Protein AF-A0A348B3H5-F1 (afdb_monomer)

Radius of gyration: 21.82 Å; Cα contacts (8 Å, |Δi|>4): 434; chains: 1; bounding box: 47×49×66 Å

Foldseek 3Di:
DDPLQLQFWADKAKDWDADLVRFTWIKIKTAGPVGQIDIFTFDDDPDDDPQAAFADFDCVPPVGRHCVLLRVLRHPQLGVQRGGPRLLPLVVSLVSQCVSQPDSRSHRNGPRSSRGVSVGSLNSNCVVVVHD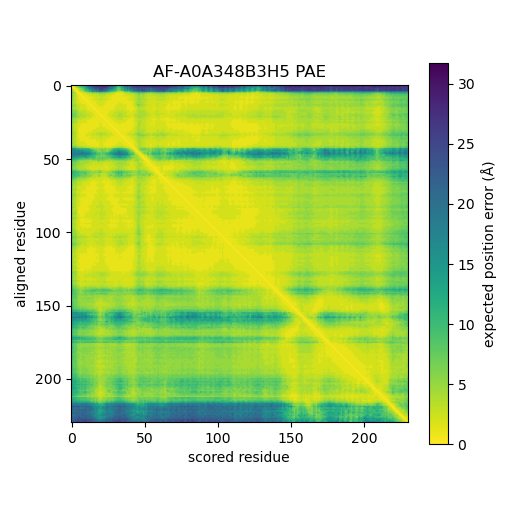SQCSVVPPPSDDDDFDWAFAAADDPQAPEAANDGTDTDTQPPDPDNVVSVVVVVVLSVVLLVLLCVPPRNVQSDATSRRHTHRHDHNPDDVVVSSVVD

Sequence (230 aa):
MTLDDFYSIKNVDGLEIVDSRGNPTIRVFVRTVGGIAAYGDAPAGASKGSREAIEVRDPDRVGGMGVERAVKNVRDYVYPAIRGMDVRDQLAIDHTLIQLDGTPNKSKIGGNVTIATSIAVAKVAAKAQGVELFNYIGGSSANLIPVPLLNVINGGLHGGNKLKVQEFILIPAGFGEFSESLIASVEIYRKLKQVIISKYGKIYSGLGDEGGYSPPWSPWTRPWNSFLQL

Organism: NCBI:txid1670455

Solvent-accessible surface area (backbone atoms only — not comparable to full-atom values): 12601 Å² total; per-residue (Å²): 131,60,82,75,49,34,50,10,29,63,49,44,43,47,39,79,43,69,48,100,84,71,43,53,30,46,33,21,40,33,28,23,61,64,64,49,63,33,62,12,63,29,84,81,78,92,79,82,61,98,82,51,60,31,66,45,59,29,71,93,32,77,95,36,42,23,30,63,66,23,29,48,35,32,50,74,49,47,24,72,72,48,52,62,41,50,39,77,45,54,66,62,52,52,49,50,52,50,58,72,35,66,44,101,35,26,67,76,47,10,31,40,42,52,51,5,45,50,46,4,35,51,47,28,26,13,58,74,71,73,46,56,55,61,41,61,74,54,35,97,76,56,77,82,81,78,79,62,78,41,52,54,34,31,6,30,95,61,17,91,33,54,28,74,60,46,68,43,68,48,68,54,77,88,52,96,45,69,69,58,28,49,53,56,47,52,52,47,54,54,49,48,46,49,55,45,27,76,74,74,31,70,84,42,61,49,62,35,95,78,62,11,31,32,52,92,41,45,72,82,56,60,68,64,67,62,58,77,75,106

InterPro domains:
  IPR000941 Enolase [PR00148] (42-56)
  IPR000941 Enolase [PR00148] (110-126)
  IPR000941 Enolase [PR00148] (164-177)
  IPR000941 Enolase [PTHR11902] (8-216)
  IPR020810 Enolase, C-terminal TIM barrel domain [PF00113] (144-215)
  IPR020810 Enolase, C-terminal TIM barrel domain [SM01192] (142-229)
  IPR020811 Enolase, N-terminal [PF03952] (9-137)
  IPR020811 Enolase, N-terminal [SM01193] (9-137)
  IPR029017 Enolase-like, N-terminal [G3DSA:3.30.390.10] (2-130)
  IPR029017 Enolase-like, N-terminal [SSF54826] (8-140)
  IPR036849 Enolase-like, C-terminal domain superfamily [G3DSA:3.20.20.120] (131-229)
  IPR036849 Enolase-like, C-terminal domain superfamily [SSF51604] (144-221)

Structure (mmCIF, N/CA/C/O backbone):
data_AF-A0A348B3H5-F1
#
_entry.id   AF-A0A348B3H5-F1
#
loop_
_atom_site.group_PDB
_atom_site.id
_atom_site.type_symbol
_atom_site.label_atom_id
_atom_site.label_alt_id
_atom_site.label_comp_id
_atom_site.label_asym_id
_atom_site.label_entity_id
_atom_site.label_seq_id
_atom_site.pdbx_PDB_ins_code
_atom_site.Cartn_x
_atom_site.Cartn_y
_atom_site.Cartn_z
_atom_site.occupancy
_atom_site.B_iso_or_equiv
_atom_site.auth_seq_id
_atom_site.auth_comp_id
_atom_site.auth_asym_id
_atom_site.auth_atom_id
_atom_site.pdbx_PDB_model_num
ATOM 1 N N . MET A 1 1 ? -11.681 -6.836 32.837 1.00 56.66 1 MET A N 1
ATOM 2 C CA . MET A 1 1 ? -11.447 -6.896 31.384 1.00 56.66 1 MET A CA 1
ATOM 3 C C . MET A 1 1 ? -11.928 -8.264 30.960 1.00 56.66 1 MET A C 1
ATOM 5 O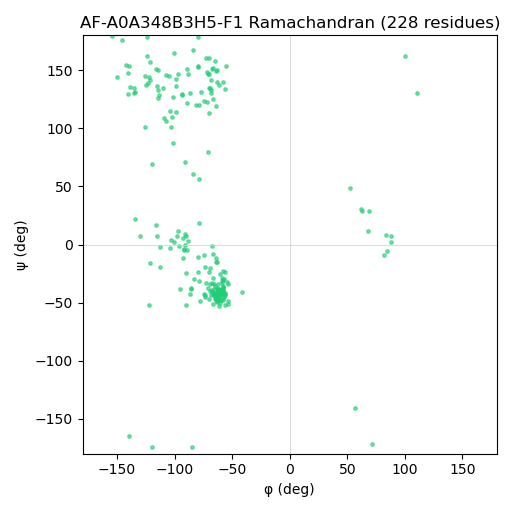 O . MET A 1 1 ? -11.368 -9.248 31.433 1.00 56.66 1 MET A O 1
ATOM 9 N N . THR A 1 2 ? -13.054 -8.332 30.257 1.00 63.91 2 THR A N 1
ATOM 10 C CA . THR A 1 2 ? -13.543 -9.609 29.720 1.00 63.91 2 THR A CA 1
ATOM 11 C C . THR A 1 2 ? -12.613 -10.045 28.583 1.00 63.91 2 THR A C 1
ATOM 13 O O . THR A 1 2 ? -11.862 -9.229 28.045 1.00 63.91 2 THR A O 1
ATOM 16 N N . LEU A 1 3 ? -12.619 -11.332 28.227 1.00 62.16 3 LEU A N 1
ATOM 17 C CA . LEU A 1 3 ? -11.886 -11.827 27.052 1.00 62.16 3 LEU A CA 1
ATOM 18 C C . LEU A 1 3 ? -12.327 -11.110 25.762 1.00 62.16 3 LEU A C 1
ATOM 20 O O . LEU A 1 3 ? -11.503 -10.903 24.875 1.00 62.16 3 LEU A O 1
ATOM 24 N N . ASP A 1 4 ? -13.583 -10.662 25.704 1.00 65.31 4 ASP A N 1
ATOM 25 C CA . ASP A 1 4 ? -14.150 -9.957 24.549 1.00 65.31 4 ASP A CA 1
ATOM 26 C C . ASP A 1 4 ? -13.520 -8.572 24.328 1.00 65.31 4 ASP A C 1
ATOM 28 O O . ASP A 1 4 ? -13.288 -8.160 23.190 1.00 65.31 4 ASP A O 1
ATOM 32 N N . ASP A 1 5 ? -13.125 -7.876 25.399 1.00 86.44 5 ASP A N 1
ATOM 33 C CA . ASP A 1 5 ? -12.478 -6.567 25.273 1.00 86.44 5 ASP A CA 1
ATOM 34 C C . ASP A 1 5 ? -11.064 -6.674 24.686 1.00 86.44 5 ASP A C 1
ATOM 36 O O . ASP A 1 5 ? -10.565 -5.706 24.117 1.00 86.44 5 ASP A O 1
ATOM 40 N N . PHE A 1 6 ? -10.394 -7.828 24.801 1.00 93.75 6 PHE A N 1
ATOM 41 C CA . PHE A 1 6 ? -8.975 -7.988 24.453 1.00 93.75 6 PHE A CA 1
ATOM 42 C C . PHE A 1 6 ? -8.670 -7.627 22.988 1.00 93.75 6 PHE A C 1
ATOM 44 O O . PHE A 1 6 ? -7.634 -7.019 22.690 1.00 93.75 6 PHE A O 1
ATOM 51 N N . TYR A 1 7 ? -9.589 -7.955 22.080 1.00 96.50 7 TYR A N 1
ATOM 52 C CA . TYR A 1 7 ? -9.472 -7.689 20.642 1.00 96.50 7 TYR A CA 1
ATOM 53 C C . TYR A 1 7 ? -10.094 -6.358 20.212 1.00 96.50 7 TYR A C 1
ATOM 55 O O . TYR A 1 7 ? -9.932 -5.942 19.066 1.00 96.50 7 TYR A O 1
ATOM 63 N N . SER A 1 8 ? -10.745 -5.647 21.129 1.00 97.88 8 SER A N 1
ATOM 64 C CA . SER A 1 8 ? -11.372 -4.366 20.831 1.00 97.88 8 SER A CA 1
ATOM 65 C C . SER A 1 8 ? -10.330 -3.284 20.540 1.00 97.88 8 SER A C 1
ATOM 67 O O . SER A 1 8 ? -9.279 -3.215 21.189 1.00 97.88 8 SER A O 1
ATOM 69 N N . ILE A 1 9 ? -10.615 -2.404 19.579 1.00 98.44 9 ILE A N 1
ATOM 70 C CA . ILE A 1 9 ? -9.757 -1.269 19.221 1.00 98.44 9 ILE A CA 1
ATOM 71 C C . ILE A 1 9 ? -9.656 -0.302 20.404 1.00 98.44 9 ILE A C 1
ATOM 73 O O . ILE A 1 9 ? -10.641 0.299 20.834 1.00 98.44 9 ILE A O 1
ATOM 77 N N . LYS A 1 10 ? -8.431 -0.107 20.901 1.00 98.25 10 LYS A N 1
ATOM 78 C CA . LYS A 1 10 ? -8.107 0.832 21.981 1.00 98.25 10 LYS A CA 1
ATOM 79 C C . LYS A 1 10 ? -7.634 2.181 21.458 1.00 98.25 10 LYS A C 1
ATOM 81 O O . LYS A 1 10 ? -7.930 3.192 22.082 1.00 98.25 10 LYS A O 1
ATOM 86 N N . ASN A 1 11 ? -6.859 2.191 20.375 1.00 98.50 11 ASN A N 1
ATOM 87 C CA . ASN A 1 11 ? -6.290 3.413 19.814 1.00 98.50 11 ASN A CA 1
ATOM 88 C C . ASN A 1 11 ? -6.100 3.299 18.302 1.00 98.50 11 ASN A C 1
ATOM 90 O O . ASN A 1 11 ? -5.701 2.238 17.811 1.00 98.50 11 ASN A O 1
ATOM 94 N N . VAL A 1 12 ? -6.313 4.413 17.603 1.00 98.75 12 VAL A N 1
ATOM 95 C CA . VAL A 1 12 ? -5.982 4.583 16.187 1.00 98.75 12 VAL A CA 1
ATOM 96 C C . VAL A 1 12 ? -5.300 5.937 16.022 1.00 98.75 12 VAL A C 1
ATOM 98 O O . VAL A 1 12 ? -5.785 6.935 16.546 1.00 98.75 12 VAL A O 1
ATOM 101 N N . ASP A 1 13 ? -4.160 5.969 15.339 1.00 98.62 13 ASP A N 1
ATOM 102 C CA . ASP A 1 13 ? -3.372 7.191 15.153 1.00 98.62 13 ASP A CA 1
ATOM 103 C C . ASP A 1 13 ? -2.754 7.239 13.750 1.00 98.62 13 ASP A C 1
ATOM 105 O O . ASP A 1 13 ? -2.555 6.199 13.123 1.00 98.62 13 ASP A O 1
ATOM 109 N N . GLY A 1 14 ? -2.464 8.437 13.249 1.00 98.12 14 GLY A N 1
ATOM 110 C CA . GLY A 1 14 ? -1.911 8.680 11.920 1.00 98.12 14 GLY A CA 1
ATOM 111 C C . GLY A 1 14 ? -0.517 9.308 11.962 1.00 98.12 14 GLY A C 1
ATOM 112 O O . GLY A 1 14 ? -0.187 10.072 12.868 1.00 98.12 14 GLY A O 1
ATOM 113 N N . LEU A 1 15 ? 0.295 9.035 10.946 1.00 98.44 15 LEU A N 1
ATOM 114 C CA . LEU A 1 15 ? 1.605 9.652 10.742 1.00 98.44 15 LEU A CA 1
ATOM 115 C C . LEU A 1 15 ? 1.809 9.976 9.261 1.00 98.44 15 LEU A C 1
ATOM 117 O O . LEU A 1 15 ? 1.533 9.140 8.404 1.00 98.44 15 LEU A O 1
ATOM 121 N N . GLU A 1 16 ? 2.318 11.172 8.973 1.00 98.06 16 GLU A N 1
ATOM 122 C CA . GLU A 1 16 ? 2.827 11.523 7.645 1.00 98.06 16 GLU A CA 1
ATOM 123 C C . GLU A 1 16 ? 4.185 10.832 7.444 1.00 98.06 16 GLU A C 1
ATOM 125 O O . GLU A 1 16 ? 5.101 10.984 8.252 1.00 98.06 16 GLU A O 1
ATOM 130 N N . ILE A 1 17 ? 4.290 10.036 6.383 1.00 97.75 17 ILE A N 1
ATOM 131 C CA . ILE A 1 17 ? 5.510 9.360 5.932 1.00 97.75 17 ILE A CA 1
ATOM 132 C C . ILE A 1 17 ? 5.796 9.751 4.477 1.00 97.75 17 ILE A C 1
ATOM 134 O O . ILE A 1 17 ? 5.029 10.491 3.866 1.00 97.75 17 ILE A O 1
ATOM 138 N N . VAL A 1 18 ? 6.890 9.253 3.908 1.00 96.19 18 VAL A N 1
ATOM 139 C CA . VAL A 1 18 ? 7.306 9.552 2.532 1.00 96.19 18 VAL A CA 1
ATOM 140 C C . VAL A 1 18 ? 7.248 8.279 1.685 1.00 96.19 18 VAL A C 1
ATOM 142 O O . VAL A 1 18 ? 7.708 7.227 2.130 1.00 96.19 18 VAL A O 1
ATOM 145 N N . ASP A 1 19 ? 6.654 8.367 0.492 1.00 94.81 19 ASP A N 1
ATOM 146 C CA . ASP A 1 19 ? 6.561 7.264 -0.471 1.00 94.81 19 ASP A CA 1
ATOM 147 C C . ASP A 1 19 ? 7.863 7.061 -1.275 1.00 94.81 19 ASP A C 1
ATOM 149 O O . ASP A 1 19 ? 8.844 7.792 -1.120 1.00 94.81 19 ASP A O 1
ATOM 153 N N . SER A 1 20 ? 7.890 6.061 -2.161 1.00 91.06 20 SER A N 1
ATOM 154 C CA . SER A 1 20 ? 9.069 5.739 -2.982 1.00 91.06 20 SER A CA 1
ATOM 155 C C . SER A 1 20 ? 9.490 6.847 -3.956 1.00 91.06 20 SER A C 1
ATOM 157 O O . SER A 1 20 ? 10.608 6.805 -4.467 1.00 91.06 20 SER A O 1
ATOM 159 N N . ARG A 1 21 ? 8.622 7.834 -4.208 1.00 89.44 21 ARG A N 1
ATOM 160 C CA . ARG A 1 21 ? 8.860 8.979 -5.097 1.00 89.44 21 ARG A CA 1
ATOM 161 C C . ARG A 1 21 ? 9.167 10.261 -4.325 1.00 89.44 21 ARG A C 1
ATOM 163 O O . ARG A 1 21 ? 9.323 11.316 -4.933 1.00 89.44 21 ARG A O 1
ATOM 170 N N . GLY A 1 22 ? 9.257 10.189 -2.998 1.00 91.44 22 GLY A N 1
ATOM 171 C CA . GLY A 1 22 ? 9.521 11.352 -2.160 1.00 91.44 22 GLY A CA 1
ATOM 172 C C . GLY A 1 22 ? 8.278 12.179 -1.817 1.00 91.44 22 GLY A C 1
ATOM 173 O O . GLY A 1 22 ? 8.422 13.250 -1.232 1.00 91.44 22 GLY A O 1
ATOM 174 N N . ASN A 1 23 ? 7.067 11.715 -2.146 1.00 93.69 23 ASN A N 1
ATOM 175 C CA . ASN A 1 23 ? 5.838 12.437 -1.821 1.00 93.69 23 ASN A CA 1
ATOM 176 C C . ASN A 1 23 ? 5.323 12.052 -0.429 1.00 93.69 23 ASN A C 1
ATOM 178 O O . ASN A 1 23 ? 5.427 10.885 -0.040 1.00 93.69 23 ASN A O 1
ATOM 182 N N . PRO A 1 24 ? 4.698 12.984 0.310 1.00 96.19 24 PRO A N 1
ATOM 183 C CA . PRO A 1 24 ? 3.997 12.636 1.535 1.00 96.19 24 PRO A CA 1
ATOM 184 C C . PRO A 1 24 ? 2.905 11.588 1.279 1.00 96.19 24 PRO A C 1
ATOM 186 O O . PRO A 1 24 ? 2.179 11.646 0.287 1.00 96.19 24 PRO A O 1
ATOM 189 N N . THR A 1 25 ? 2.759 10.635 2.188 1.00 97.44 25 THR A N 1
ATOM 190 C CA . THR A 1 25 ? 1.610 9.728 2.292 1.00 97.44 25 THR A CA 1
ATOM 191 C C . THR A 1 25 ? 1.354 9.419 3.765 1.00 97.44 25 THR A C 1
ATOM 193 O O . THR A 1 25 ? 2.083 9.891 4.636 1.00 97.44 25 THR A O 1
ATOM 196 N N . ILE A 1 26 ? 0.301 8.672 4.080 1.00 97.94 26 ILE A N 1
ATOM 197 C CA . ILE A 1 26 ? -0.054 8.377 5.467 1.00 97.94 26 ILE A CA 1
ATOM 198 C C . ILE A 1 26 ? 0.250 6.935 5.859 1.00 97.94 26 ILE A C 1
ATOM 200 O O . ILE A 1 26 ? 0.056 5.996 5.084 1.00 97.94 26 ILE A O 1
ATOM 204 N N . ARG A 1 27 ? 0.636 6.785 7.123 1.00 98.69 27 ARG A N 1
ATOM 205 C CA . ARG A 1 27 ? 0.620 5.550 7.897 1.00 98.69 27 ARG A CA 1
ATOM 206 C C . ARG A 1 27 ? -0.458 5.650 8.966 1.00 98.69 27 ARG A C 1
ATOM 208 O O . ARG A 1 27 ? -0.522 6.653 9.672 1.00 98.69 27 ARG A O 1
ATOM 215 N N . VAL A 1 28 ? -1.257 4.604 9.137 1.00 98.88 28 VAL A N 1
ATOM 216 C CA . VAL A 1 28 ? -2.222 4.479 10.236 1.00 98.88 28 VAL A CA 1
ATOM 217 C C . VAL A 1 28 ? -1.796 3.349 11.156 1.00 98.88 28 VAL A C 1
ATOM 219 O O . VAL A 1 28 ? -1.557 2.234 10.703 1.00 98.88 28 VAL A O 1
ATOM 222 N N . PHE A 1 29 ? -1.722 3.629 12.452 1.00 98.88 29 PHE A N 1
ATOM 223 C CA . PHE A 1 29 ? -1.475 2.661 13.512 1.00 98.88 29 PHE A CA 1
ATOM 224 C C . PHE A 1 29 ? -2.794 2.257 14.163 1.00 98.88 29 PHE A C 1
ATOM 226 O O . PHE A 1 29 ? -3.602 3.119 14.497 1.00 98.88 29 PHE A O 1
ATOM 233 N N . VAL A 1 30 ? -2.979 0.962 14.413 1.00 98.88 30 VAL A N 1
ATOM 234 C CA . VAL A 1 30 ? -4.115 0.425 15.178 1.00 98.88 30 VAL A CA 1
ATOM 235 C C . VAL A 1 30 ? -3.569 -0.407 16.329 1.00 98.88 30 VAL A C 1
ATOM 237 O O . VAL A 1 30 ? -2.609 -1.164 16.154 1.00 98.88 30 VAL A O 1
ATOM 240 N N . ARG A 1 31 ? -4.165 -0.262 17.515 1.00 98.62 31 ARG A N 1
ATOM 241 C CA . ARG A 1 31 ? -3.820 -1.045 18.706 1.00 98.62 31 ARG A CA 1
ATOM 242 C C . ARG A 1 31 ? -5.074 -1.532 19.427 1.00 98.62 31 ARG A C 1
ATOM 244 O O . ARG A 1 31 ? -5.976 -0.733 19.679 1.00 98.62 31 ARG A O 1
ATOM 251 N N . THR A 1 32 ? -5.097 -2.803 19.821 1.00 98.50 32 THR A N 1
ATOM 252 C CA . THR A 1 32 ? -6.170 -3.377 20.650 1.00 98.50 32 THR A CA 1
ATOM 253 C C . THR A 1 32 ? -5.959 -3.125 22.140 1.00 98.50 32 THR A C 1
ATOM 255 O O . THR A 1 32 ? -4.872 -2.743 22.587 1.00 98.50 32 THR A O 1
ATOM 258 N N . VAL A 1 33 ? -6.991 -3.370 22.943 1.00 97.62 33 VAL A N 1
ATOM 259 C CA . VAL A 1 33 ? -6.898 -3.345 24.409 1.00 97.62 33 VAL A CA 1
ATOM 260 C C . VAL A 1 33 ? -5.865 -4.352 24.921 1.00 97.62 33 VAL A C 1
ATOM 262 O O . VAL A 1 33 ? -5.059 -3.998 25.782 1.00 97.62 33 VAL A O 1
ATOM 265 N N . GLY A 1 34 ? -5.820 -5.548 24.328 1.00 95.75 34 GLY A N 1
ATOM 266 C CA . GLY A 1 34 ? -4.832 -6.597 24.592 1.00 95.75 34 GLY A CA 1
ATOM 267 C C . GLY A 1 34 ? -3.400 -6.271 24.158 1.00 95.75 34 GLY A C 1
ATOM 268 O O . GLY A 1 34 ? -2.493 -7.070 24.365 1.00 95.75 34 GLY A O 1
ATOM 269 N N . GLY A 1 35 ? -3.169 -5.097 23.564 1.00 97.06 35 GLY A N 1
ATOM 270 C CA . GLY A 1 35 ? -1.836 -4.604 23.223 1.00 97.06 35 GLY A CA 1
ATOM 271 C C . GLY A 1 35 ? -1.320 -5.028 21.849 1.00 97.06 35 GLY A C 1
ATOM 272 O O . GLY A 1 35 ? -0.211 -4.631 21.488 1.00 97.06 35 GLY A O 1
ATOM 273 N N . ILE A 1 36 ? -2.114 -5.758 21.060 1.00 98.19 36 ILE A N 1
ATOM 274 C CA . ILE A 1 36 ? -1.759 -6.138 19.689 1.00 98.19 36 ILE A CA 1
ATOM 275 C C . ILE A 1 36 ? -1.766 -4.878 1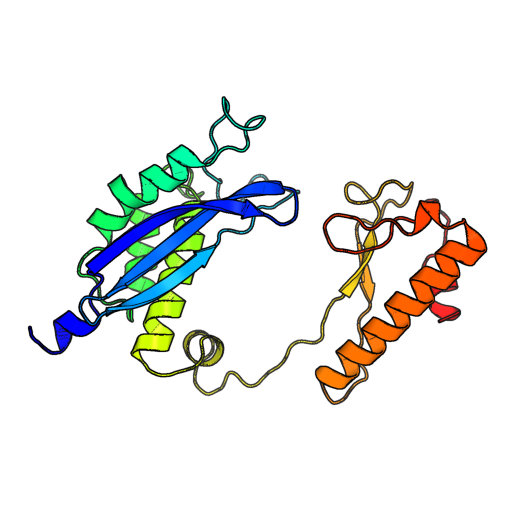8.832 1.00 98.19 36 ILE A C 1
ATOM 277 O O . ILE A 1 36 ? -2.721 -4.104 18.874 1.00 98.19 36 ILE A O 1
ATOM 281 N N . ALA A 1 37 ? -0.703 -4.661 18.060 1.00 98.44 37 ALA A N 1
ATOM 282 C CA . ALA A 1 37 ? -0.577 -3.481 17.221 1.00 98.44 37 ALA A CA 1
ATOM 283 C C . ALA A 1 37 ? 0.054 -3.786 15.858 1.00 98.44 37 ALA A C 1
ATOM 285 O O . ALA A 1 37 ? 0.922 -4.659 15.708 1.00 98.44 37 ALA A O 1
ATOM 286 N N . ALA A 1 38 ? -0.373 -3.028 14.855 1.00 98.75 38 ALA A N 1
ATOM 287 C CA . ALA A 1 38 ? 0.197 -3.011 13.516 1.00 98.75 38 ALA A CA 1
ATOM 288 C C . ALA A 1 38 ? -0.078 -1.658 12.847 1.00 98.75 38 ALA A C 1
ATOM 290 O O . ALA A 1 38 ? -0.688 -0.767 13.444 1.00 98.75 38 ALA A O 1
ATOM 291 N N . TYR A 1 39 ? 0.398 -1.511 11.612 1.00 98.81 39 TYR A N 1
ATOM 292 C CA . TYR A 1 39 ? 0.168 -0.320 10.811 1.00 98.81 39 TYR A CA 1
ATOM 293 C C . TYR A 1 39 ? -0.125 -0.657 9.346 1.00 98.81 39 TYR A C 1
ATOM 295 O O . TYR A 1 39 ? 0.325 -1.683 8.819 1.00 98.81 39 TYR A O 1
ATOM 303 N N . GLY A 1 40 ? -0.851 0.236 8.688 1.00 98.69 40 GLY A N 1
ATOM 304 C CA . GLY A 1 40 ? -1.116 0.227 7.255 1.00 98.69 40 GLY A CA 1
ATOM 305 C C . GLY A 1 40 ? -0.646 1.530 6.627 1.00 98.69 40 GLY A C 1
ATOM 306 O O . GLY A 1 40 ? -0.747 2.582 7.251 1.00 98.69 40 GLY A O 1
ATOM 307 N N . ASP A 1 41 ? -0.128 1.440 5.407 1.00 98.50 41 ASP A N 1
ATOM 308 C CA . ASP A 1 41 ? 0.367 2.580 4.637 1.00 98.50 41 ASP A CA 1
ATOM 309 C C . ASP A 1 41 ? -0.511 2.746 3.403 1.00 98.50 41 ASP A C 1
ATOM 311 O O . ASP A 1 41 ? -0.848 1.755 2.752 1.00 98.50 41 ASP A O 1
ATOM 315 N N . ALA A 1 42 ? -0.880 3.983 3.079 1.00 97.12 42 ALA A N 1
ATOM 316 C CA . ALA A 1 42 ? -1.555 4.269 1.822 1.00 97.12 42 ALA A CA 1
ATOM 317 C C . ALA A 1 42 ? -0.514 4.374 0.693 1.00 97.12 42 ALA A C 1
ATOM 319 O O . ALA A 1 42 ? 0.363 5.243 0.764 1.00 97.12 42 ALA A O 1
ATOM 320 N N . PRO A 1 43 ? -0.581 3.544 -0.362 1.00 91.69 43 PRO A N 1
ATOM 321 C CA . PRO A 1 43 ? 0.180 3.817 -1.573 1.00 91.69 43 PRO A CA 1
ATOM 322 C C . PRO A 1 43 ? -0.382 5.069 -2.260 1.00 91.69 43 PRO A C 1
ATOM 324 O O . PRO A 1 43 ? -1.575 5.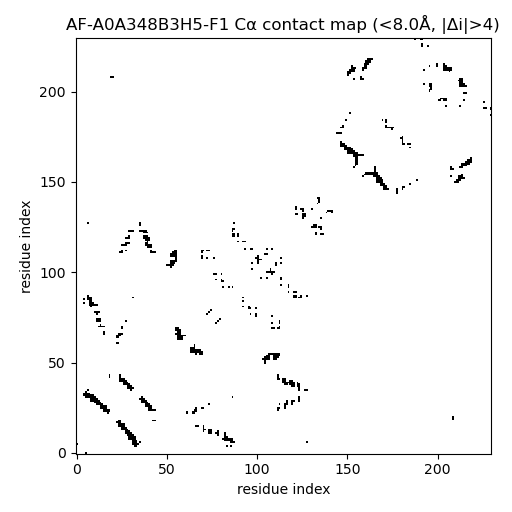353 -2.151 1.00 91.69 43 PRO A O 1
ATOM 327 N N . ALA A 1 44 ? 0.467 5.798 -2.985 1.00 81.19 44 ALA A N 1
ATOM 328 C CA . ALA A 1 44 ? 0.058 6.953 -3.778 1.00 81.19 44 ALA A CA 1
ATOM 329 C C . ALA A 1 44 ? 0.268 6.672 -5.270 1.00 81.19 44 ALA A C 1
ATOM 331 O O . ALA A 1 44 ? 1.373 6.325 -5.690 1.00 81.19 44 ALA A O 1
ATOM 332 N N . GLY A 1 45 ? -0.781 6.846 -6.076 1.00 72.38 45 GLY A N 1
ATOM 333 C CA . GLY A 1 45 ? -0.722 6.666 -7.531 1.00 72.38 45 GLY A CA 1
ATOM 334 C C . GLY A 1 45 ? -0.116 7.868 -8.266 1.00 72.38 45 GLY A C 1
ATOM 335 O O . GLY A 1 45 ? -0.164 9.001 -7.781 1.00 72.38 45 GLY A O 1
ATOM 336 N N . ALA A 1 46 ? 0.480 7.639 -9.441 1.00 64.75 46 ALA A N 1
ATOM 337 C CA . ALA A 1 46 ? 0.866 8.697 -10.389 1.00 64.75 46 ALA A CA 1
ATOM 338 C C . ALA A 1 46 ? -0.290 9.057 -11.334 1.00 64.75 46 ALA A C 1
ATOM 340 O O . ALA A 1 46 ? -0.571 10.228 -11.580 1.00 64.75 46 ALA A O 1
ATOM 341 N N . SER A 1 47 ? -0.977 8.025 -11.823 1.00 61.16 47 SER A N 1
ATOM 342 C CA . SER A 1 47 ? -2.104 8.126 -12.743 1.00 61.16 47 SER A CA 1
ATOM 343 C C . SER A 1 47 ? -3.400 8.018 -11.950 1.00 61.16 47 SER A C 1
ATOM 345 O O . SER A 1 47 ? -3.652 6.978 -11.353 1.00 61.16 47 SER A O 1
ATOM 347 N N . LYS A 1 48 ? -4.190 9.097 -11.913 1.00 69.44 48 LYS A N 1
ATOM 348 C CA . LYS A 1 48 ? -5.477 9.143 -11.205 1.00 69.44 48 LYS A CA 1
ATOM 349 C C . LYS A 1 48 ? -6.624 9.049 -12.203 1.00 69.44 48 LYS A C 1
ATOM 351 O O . LYS A 1 48 ? -6.813 9.945 -13.027 1.00 69.44 48 LYS A O 1
ATOM 356 N N . GLY A 1 49 ? -7.397 7.975 -12.135 1.00 75.38 49 GLY A N 1
ATOM 357 C CA . GLY A 1 49 ? -8.648 7.821 -12.866 1.00 75.38 49 GLY A CA 1
ATOM 358 C C . GLY A 1 49 ? -9.758 8.719 -12.312 1.00 75.38 49 GLY A C 1
ATOM 359 O O . GLY A 1 49 ? -9.884 8.929 -11.109 1.00 75.38 49 GLY A O 1
ATOM 360 N N . SER A 1 50 ? -10.643 9.207 -13.186 1.00 80.75 50 SER A N 1
ATOM 361 C CA . SER A 1 50 ? -11.761 10.100 -12.819 1.00 80.75 50 SER A CA 1
ATOM 362 C C . SER A 1 50 ? -12.808 9.479 -11.882 1.00 80.75 50 SER A C 1
ATOM 364 O O . SER A 1 50 ? -13.671 10.190 -11.371 1.00 80.75 50 SER A O 1
ATOM 366 N N . ARG A 1 51 ? -12.756 8.159 -11.668 1.00 86.81 51 ARG A N 1
ATOM 367 C CA . ARG A 1 51 ? -13.686 7.397 -10.818 1.00 86.81 51 ARG A CA 1
ATOM 368 C C . ARG A 1 51 ? -13.015 6.763 -9.597 1.00 86.81 51 ARG A C 1
ATOM 370 O O . 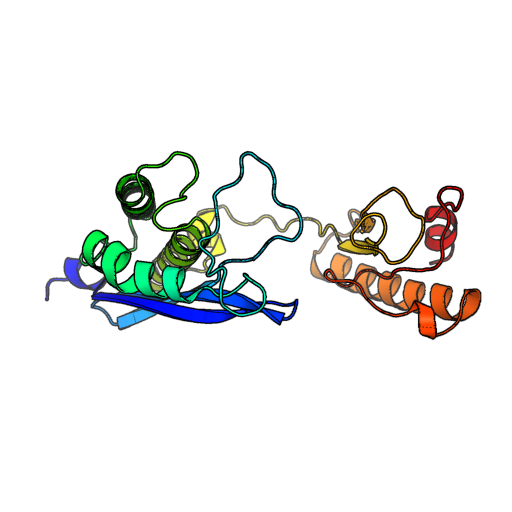ARG A 1 51 ? -13.647 5.960 -8.916 1.00 86.81 51 ARG A O 1
ATOM 377 N N . GLU A 1 52 ? -11.748 7.073 -9.343 1.00 90.25 52 GLU A N 1
ATOM 378 C CA . GLU A 1 52 ? -11.026 6.536 -8.191 1.00 90.25 52 GLU A CA 1
ATOM 379 C C . GLU A 1 52 ? -11.488 7.169 -6.875 1.00 90.25 52 GLU A C 1
ATOM 381 O O . GLU A 1 52 ? -12.085 8.250 -6.841 1.00 90.25 52 GLU A O 1
ATOM 386 N N . ALA A 1 53 ? -11.191 6.483 -5.769 1.00 92.75 53 ALA A N 1
ATOM 387 C CA . ALA A 1 53 ? -11.312 7.085 -4.452 1.00 92.75 53 ALA A CA 1
ATOM 388 C C . ALA A 1 53 ? -10.335 8.265 -4.321 1.00 92.75 53 ALA A C 1
ATOM 390 O O . ALA A 1 53 ? -9.192 8.199 -4.771 1.00 92.75 53 ALA A O 1
ATOM 391 N N . ILE A 1 54 ? -10.779 9.347 -3.689 1.00 93.56 54 ILE A N 1
ATOM 392 C CA . ILE A 1 54 ? -10.032 10.600 -3.625 1.00 93.56 54 ILE A CA 1
ATOM 393 C C . ILE A 1 54 ? -9.117 10.597 -2.409 1.00 93.56 54 ILE A C 1
ATOM 395 O O . ILE A 1 54 ? -9.567 10.508 -1.271 1.00 93.56 54 ILE A O 1
ATOM 399 N N . GLU A 1 55 ? -7.819 10.759 -2.643 1.00 93.88 55 GLU A N 1
ATOM 400 C CA . GLU A 1 55 ? -6.867 11.059 -1.578 1.00 93.88 55 GLU A CA 1
ATOM 401 C C . GLU A 1 55 ? -7.097 12.466 -1.024 1.00 93.88 55 GLU A C 1
ATOM 403 O O . GLU A 1 55 ? -7.163 13.443 -1.774 1.00 93.88 55 GLU A O 1
ATOM 408 N N . VAL A 1 56 ? -7.130 12.588 0.301 1.00 94.88 56 VAL A N 1
ATOM 409 C CA . VAL A 1 56 ? -7.099 13.894 0.958 1.00 94.88 56 VAL A CA 1
ATOM 410 C C . VAL A 1 56 ? -5.662 14.409 0.964 1.00 94.88 56 VAL A C 1
ATOM 412 O O . VAL A 1 56 ? -4.769 13.763 1.515 1.00 94.88 56 VAL A O 1
ATOM 415 N N . ARG A 1 57 ? -5.465 15.571 0.334 1.00 95.25 57 ARG A N 1
ATOM 416 C CA . ARG A 1 57 ? -4.192 16.298 0.222 1.00 95.25 57 ARG A CA 1
ATOM 417 C C . ARG A 1 57 ? -4.314 17.726 0.761 1.00 95.25 57 ARG A C 1
ATOM 419 O O . ARG A 1 57 ? -5.432 18.240 0.852 1.00 95.25 57 ARG A O 1
ATOM 426 N N . ASP A 1 58 ? -3.185 18.358 1.055 1.00 95.12 58 ASP A N 1
ATOM 427 C CA . ASP A 1 58 ? -3.075 19.748 1.504 1.00 95.12 58 ASP A CA 1
ATOM 428 C C . ASP A 1 58 ? -2.488 20.618 0.376 1.00 95.12 58 ASP A C 1
ATOM 430 O O . ASP A 1 58 ? -1.285 20.532 0.110 1.00 95.12 58 ASP A O 1
ATOM 434 N N . PRO A 1 59 ? -3.303 21.457 -0.298 1.00 91.31 59 PRO A N 1
ATOM 435 C CA . PRO A 1 59 ? -2.867 22.245 -1.457 1.00 91.31 59 PRO A CA 1
ATOM 436 C C . PRO A 1 59 ? -1.687 23.186 -1.181 1.00 91.31 59 PRO A C 1
ATOM 438 O O . PRO A 1 59 ? -0.859 23.410 -2.060 1.00 91.31 59 PRO A O 1
ATOM 441 N N . ASP A 1 60 ? -1.579 23.688 0.049 1.00 93.19 60 ASP A N 1
ATOM 442 C CA . ASP A 1 60 ? -0.593 24.706 0.426 1.00 93.19 60 ASP A CA 1
ATOM 443 C C . ASP A 1 60 ? 0.731 24.110 0.939 1.00 93.19 60 ASP A C 1
ATOM 445 O O . ASP A 1 60 ? 1.659 24.845 1.284 1.00 93.19 60 ASP A O 1
ATOM 449 N N . ARG A 1 61 ? 0.853 22.774 1.004 1.00 94.62 61 ARG A N 1
ATOM 450 C CA . ARG A 1 61 ? 2.038 22.083 1.537 1.00 94.62 61 ARG A CA 1
ATOM 451 C C . ARG A 1 61 ? 2.648 21.129 0.519 1.00 94.62 61 ARG A C 1
ATOM 453 O O . ARG A 1 61 ? 1.948 20.377 -0.151 1.00 94.62 61 ARG A O 1
ATOM 460 N N . VAL A 1 62 ? 3.982 21.116 0.458 1.00 89.81 62 VAL A N 1
ATOM 461 C CA . VAL A 1 62 ? 4.772 20.154 -0.338 1.00 89.81 62 VAL A CA 1
ATOM 462 C C . VAL A 1 62 ? 4.302 20.099 -1.802 1.00 89.81 62 VAL A C 1
ATOM 464 O O . VAL A 1 62 ? 4.006 19.036 -2.335 1.00 89.81 62 VAL A O 1
ATOM 467 N N . GLY A 1 63 ? 4.136 21.264 -2.439 1.00 89.88 63 GLY A N 1
ATOM 468 C CA . GLY A 1 63 ? 3.663 21.342 -3.829 1.00 89.88 63 GLY A CA 1
ATOM 469 C C . GLY A 1 63 ? 2.249 20.785 -4.046 1.00 89.88 63 GLY A C 1
ATOM 470 O O . GLY A 1 63 ? 1.959 20.270 -5.121 1.00 89.88 63 GLY A O 1
ATOM 471 N N . GLY A 1 64 ? 1.391 20.842 -3.024 1.00 91.56 64 GLY A N 1
ATOM 472 C CA . GLY A 1 64 ? 0.028 20.307 -3.052 1.00 91.56 64 GLY A CA 1
ATOM 473 C C . GLY A 1 64 ? -0.093 18.835 -2.653 1.00 91.56 64 GLY A C 1
ATOM 474 O O . GLY A 1 64 ? -1.173 18.257 -2.783 1.00 91.56 64 GLY A O 1
ATOM 475 N N . MET A 1 65 ? 0.994 18.219 -2.177 1.00 93.12 65 MET A N 1
ATOM 476 C CA . MET A 1 65 ? 1.052 16.790 -1.851 1.00 93.12 65 MET A CA 1
ATOM 477 C C . MET A 1 65 ? 1.005 16.482 -0.350 1.00 93.12 65 MET A C 1
ATOM 479 O O . MET A 1 65 ? 0.970 15.299 -0.003 1.00 93.12 65 MET A O 1
ATOM 483 N N . GLY A 1 66 ? 0.981 17.492 0.531 1.00 95.69 66 GLY A N 1
ATOM 484 C CA . GLY A 1 66 ? 0.884 17.297 1.988 1.00 95.69 66 GLY A CA 1
ATOM 485 C C . GLY A 1 66 ? -0.332 16.457 2.407 1.00 95.69 66 GLY A C 1
ATOM 486 O O . GLY A 1 66 ? -1.316 16.390 1.667 1.00 95.69 66 GLY A O 1
ATOM 487 N N . VAL A 1 67 ? -0.258 15.775 3.556 1.00 97.38 67 VAL A N 1
ATOM 488 C CA . VAL A 1 67 ? -1.320 14.864 4.040 1.00 97.38 67 VAL A CA 1
ATOM 489 C C . VAL A 1 67 ? -1.658 15.044 5.525 1.00 97.38 67 VAL A C 1
ATOM 491 O O . VAL A 1 67 ? -2.236 14.160 6.159 1.00 97.38 67 VAL A O 1
ATOM 494 N N . GLU A 1 68 ? -1.358 16.195 6.108 1.00 97.25 68 GLU A N 1
ATOM 495 C CA . GLU A 1 68 ? -1.674 16.523 7.496 1.00 97.25 68 GLU A CA 1
ATOM 496 C C . GLU A 1 68 ? -3.175 16.511 7.772 1.00 97.25 68 GLU A C 1
ATOM 498 O O . GLU A 1 68 ? -3.592 15.966 8.797 1.00 97.25 68 GLU A O 1
ATOM 503 N N . ARG A 1 69 ? -4.014 17.000 6.848 1.00 97.06 69 ARG A N 1
ATOM 504 C CA . ARG A 1 69 ? -5.472 16.862 7.001 1.00 97.06 69 ARG A CA 1
ATOM 505 C C . ARG A 1 69 ? -5.902 15.396 7.037 1.00 97.06 69 ARG A C 1
ATOM 507 O O . ARG A 1 69 ? -6.776 15.038 7.821 1.00 97.06 69 ARG A O 1
ATOM 514 N N . ALA A 1 70 ? -5.270 14.539 6.238 1.00 97.62 70 ALA A N 1
ATOM 515 C CA . ALA A 1 70 ? -5.550 13.106 6.242 1.00 97.62 70 ALA A CA 1
ATOM 516 C C . ALA A 1 70 ? -5.135 12.469 7.584 1.00 97.62 70 ALA A C 1
ATOM 518 O O . ALA A 1 70 ? -5.905 11.721 8.180 1.00 97.62 70 ALA A O 1
ATOM 519 N N . VAL A 1 71 ? -3.965 12.833 8.119 1.00 98.31 71 VAL A N 1
ATOM 520 C CA . VAL A 1 71 ? -3.505 12.410 9.454 1.00 98.31 71 VAL A CA 1
ATOM 521 C C . VAL A 1 71 ? -4.456 12.887 10.557 1.00 98.31 71 VAL A C 1
ATOM 523 O O . VAL A 1 71 ? -4.797 12.118 11.455 1.00 98.31 71 VAL A O 1
ATOM 526 N N . LYS A 1 72 ? -4.932 14.134 10.485 1.00 98.31 72 LYS A N 1
ATOM 527 C CA . LYS A 1 72 ? -5.924 14.680 11.419 1.00 98.31 72 LYS A CA 1
ATOM 528 C C . LYS A 1 72 ? -7.246 13.916 11.338 1.00 98.31 72 LYS A C 1
ATOM 530 O O . LYS A 1 72 ? -7.809 13.573 12.374 1.00 98.31 72 LYS A O 1
ATOM 535 N N . ASN A 1 73 ? -7.699 13.569 10.131 1.00 98.56 73 ASN A N 1
ATOM 536 C CA . ASN A 1 73 ? -8.926 12.796 9.941 1.00 98.56 73 ASN A CA 1
ATOM 537 C C . ASN A 1 73 ? -8.879 11.428 10.644 1.00 98.56 73 ASN A C 1
ATOM 539 O O . ASN A 1 73 ? -9.903 10.967 11.154 1.00 98.56 73 ASN A O 1
ATOM 543 N N . VAL A 1 74 ? -7.700 10.799 10.721 1.00 98.75 74 VAL A N 1
ATOM 544 C CA . VAL A 1 74 ? -7.512 9.543 11.465 1.00 98.75 74 VAL A CA 1
ATOM 545 C C . VAL A 1 74 ? -7.838 9.730 12.951 1.00 98.75 74 VAL A C 1
ATOM 547 O O . VAL A 1 74 ? -8.583 8.937 13.525 1.00 98.75 74 VAL A O 1
ATOM 550 N N . ARG A 1 75 ? -7.309 10.786 13.576 1.00 98.25 75 ARG A N 1
ATOM 551 C CA . ARG A 1 75 ? -7.482 11.050 15.015 1.00 98.25 75 ARG A CA 1
ATOM 552 C C . ARG A 1 75 ? -8.880 11.545 15.361 1.00 98.25 75 ARG A C 1
ATOM 554 O O . ARG A 1 75 ? -9.462 11.096 16.343 1.00 98.25 75 ARG A O 1
ATOM 561 N N . ASP A 1 76 ? -9.401 12.460 14.553 1.00 98.25 76 ASP A N 1
ATOM 562 C CA . ASP A 1 76 ? -10.584 13.239 14.916 1.00 98.25 76 ASP A CA 1
ATOM 563 C C . ASP A 1 76 ? -11.892 12.579 14.477 1.00 9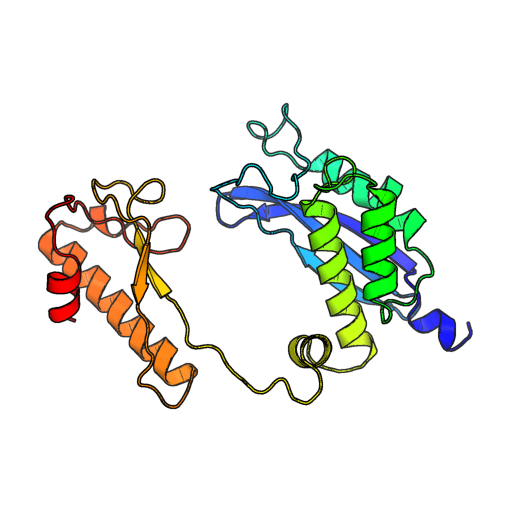8.25 76 ASP A C 1
ATOM 565 O O . ASP A 1 76 ? -12.935 12.839 15.075 1.00 98.25 76 ASP A O 1
ATOM 569 N N . TYR A 1 77 ? -11.851 11.723 13.449 1.00 98.56 77 TYR A N 1
ATOM 570 C CA . TYR A 1 77 ? -13.047 11.083 12.896 1.00 98.56 77 TYR A CA 1
ATOM 571 C C . TYR A 1 77 ? -12.962 9.560 12.933 1.00 98.56 77 TYR A C 1
ATOM 573 O O . TYR A 1 77 ? -13.863 8.914 13.466 1.00 98.56 77 TYR A O 1
ATOM 581 N N . VAL A 1 78 ? -11.882 8.974 12.407 1.00 98.75 78 VAL A N 1
ATOM 582 C CA . VAL A 1 78 ? -11.770 7.510 12.311 1.00 98.75 78 VAL A CA 1
ATOM 583 C C . VAL A 1 78 ? -11.687 6.871 13.691 1.00 98.75 78 VAL A C 1
ATOM 585 O O . VAL A 1 78 ? -12.466 5.967 13.981 1.00 98.75 78 VAL A O 1
ATOM 588 N N . TYR A 1 79 ? -10.782 7.342 14.554 1.00 98.69 79 TYR A N 1
ATOM 589 C CA . TYR A 1 79 ? -10.612 6.763 15.884 1.00 98.69 79 TYR A CA 1
ATOM 590 C C . TYR A 1 79 ? -11.919 6.750 16.700 1.00 98.69 79 TYR A C 1
ATOM 592 O O . TYR A 1 79 ? -12.296 5.664 17.145 1.00 98.69 79 TYR A O 1
ATOM 600 N N . PRO A 1 80 ? -12.654 7.871 16.868 1.00 98.62 80 PRO A N 1
ATOM 601 C CA . PRO A 1 80 ? -13.929 7.858 17.582 1.00 98.62 80 PRO A CA 1
ATOM 60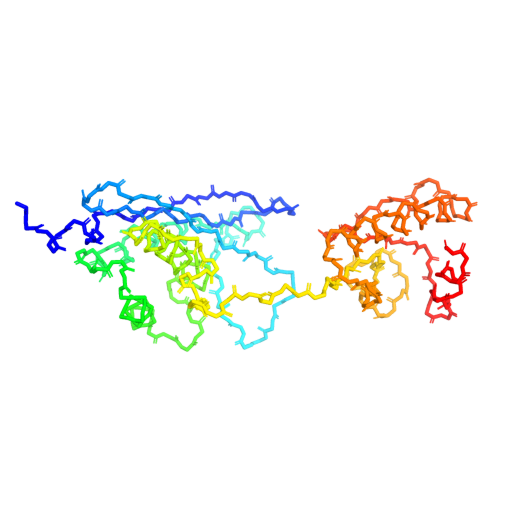2 C C . PRO A 1 80 ? -14.964 6.902 16.985 1.00 98.62 80 PRO A C 1
ATOM 604 O O . PRO A 1 80 ? -15.721 6.301 17.741 1.00 98.62 80 PRO A O 1
ATOM 607 N N . ALA A 1 81 ? -14.992 6.751 15.658 1.00 98.56 81 ALA A N 1
ATOM 608 C CA . ALA A 1 81 ? -15.987 5.931 14.974 1.00 98.56 81 ALA A CA 1
ATOM 609 C C . ALA A 1 81 ? -15.770 4.422 15.155 1.00 98.56 81 ALA A C 1
ATOM 611 O O . ALA A 1 81 ? -16.748 3.682 15.200 1.00 98.56 81 ALA A O 1
ATOM 612 N N . ILE A 1 82 ? -14.515 3.964 15.256 1.00 98.56 82 ILE A N 1
ATOM 613 C CA . ILE A 1 82 ? -14.194 2.523 15.319 1.00 98.56 82 ILE A CA 1
ATOM 614 C C . ILE A 1 82 ? -13.632 2.063 16.666 1.00 98.56 82 ILE A C 1
ATOM 616 O O . ILE A 1 82 ? -13.351 0.879 16.859 1.00 98.56 82 ILE A O 1
ATOM 620 N N . ARG A 1 83 ? -13.447 2.976 17.625 1.00 98.38 83 ARG A N 1
ATOM 621 C CA . ARG A 1 83 ? -13.022 2.627 18.984 1.00 98.38 83 ARG A CA 1
ATOM 622 C C . ARG A 1 83 ? -13.996 1.624 19.604 1.00 98.38 83 ARG A C 1
ATOM 624 O O . ARG A 1 83 ? -15.203 1.830 19.594 1.00 98.38 83 ARG A O 1
ATOM 631 N N . GLY A 1 84 ? -13.452 0.576 20.216 1.00 97.81 84 GLY A N 1
ATOM 632 C CA . GLY A 1 84 ? -14.233 -0.471 20.873 1.00 97.81 84 GLY A CA 1
ATOM 633 C C . GLY A 1 84 ? -14.774 -1.546 19.930 1.00 97.81 84 GLY A C 1
ATOM 634 O O . GLY A 1 84 ? -15.251 -2.560 20.419 1.00 97.81 84 GLY A O 1
ATOM 635 N N . MET A 1 85 ? -14.666 -1.377 18.608 1.00 98.38 85 MET A N 1
ATOM 636 C CA . MET A 1 85 ? -14.998 -2.448 17.666 1.00 98.38 85 MET A CA 1
ATOM 637 C C . MET A 1 85 ? -13.960 -3.570 17.747 1.00 98.38 85 MET A C 1
ATOM 639 O O . MET A 1 85 ? -12.773 -3.312 17.966 1.00 98.38 85 MET A O 1
ATOM 643 N N . ASP A 1 86 ? -14.397 -4.809 17.542 1.00 97.81 86 ASP A N 1
ATOM 644 C CA . ASP A 1 86 ? -13.507 -5.962 17.433 1.00 97.81 86 ASP A CA 1
ATOM 645 C C . ASP A 1 86 ? -12.745 -5.909 16.103 1.00 97.81 86 ASP A C 1
ATOM 647 O O . ASP A 1 86 ? -13.350 -5.904 15.032 1.00 97.81 86 ASP A O 1
ATOM 651 N N . VAL A 1 87 ? -11.410 -5.904 16.157 1.00 97.88 87 VAL A N 1
ATOM 652 C CA . VAL A 1 87 ? -10.554 -5.879 14.955 1.00 97.88 87 VAL A CA 1
ATOM 653 C C . VAL A 1 87 ? -10.791 -7.051 14.004 1.00 97.88 87 VAL A C 1
ATOM 655 O O . VAL A 1 87 ? -10.450 -6.949 12.830 1.00 97.88 87 VAL A O 1
ATOM 658 N N . ARG A 1 88 ? -11.343 -8.166 14.496 1.00 96.94 88 ARG A N 1
ATOM 659 C CA . ARG A 1 88 ? -11.635 -9.365 13.700 1.00 96.94 88 ARG A CA 1
ATOM 660 C C . ARG A 1 88 ? -12.844 -9.172 12.781 1.00 96.94 88 ARG A C 1
ATOM 662 O O . ARG A 1 88 ? -12.972 -9.912 11.810 1.00 96.94 88 ARG A O 1
ATOM 669 N N . ASP A 1 89 ? -13.702 -8.186 13.049 1.00 97.62 89 ASP A N 1
ATOM 670 C CA . ASP A 1 89 ? -14.844 -7.850 12.196 1.00 97.62 89 ASP A CA 1
ATOM 671 C C . ASP A 1 89 ? -14.457 -6.791 11.150 1.00 97.62 89 ASP A C 1
ATOM 673 O O . ASP A 1 89 ? -14.838 -5.618 11.205 1.00 97.62 89 ASP A O 1
ATOM 677 N N . GLN A 1 90 ? -13.640 -7.226 10.186 1.00 98.44 90 GLN A N 1
ATOM 678 C CA . GLN A 1 90 ? -13.129 -6.376 9.108 1.00 98.44 90 GLN A CA 1
ATOM 679 C C . GLN A 1 90 ? -14.265 -5.704 8.320 1.00 98.44 90 GLN A C 1
ATOM 681 O O . GLN A 1 90 ? -14.182 -4.516 8.015 1.00 98.44 90 GLN A O 1
ATOM 686 N N . LEU A 1 91 ? -15.336 -6.450 8.020 1.00 98.31 91 LEU A N 1
ATOM 687 C CA . LEU A 1 91 ? -16.474 -5.941 7.257 1.00 98.31 91 LEU A CA 1
ATOM 688 C C . LEU A 1 91 ? -17.203 -4.838 8.018 1.00 98.31 91 LEU A C 1
ATOM 690 O O . LEU A 1 91 ? -17.474 -3.790 7.430 1.00 98.31 91 LEU A O 1
ATOM 694 N N . ALA A 1 92 ? -17.496 -5.031 9.309 1.00 98.62 92 ALA A N 1
ATOM 695 C CA . ALA A 1 92 ? -18.138 -3.989 10.101 1.00 98.62 92 ALA A CA 1
ATOM 696 C C . ALA A 1 92 ? -17.278 -2.723 10.156 1.00 98.62 92 ALA A C 1
ATOM 698 O O . ALA A 1 92 ? -17.797 -1.624 9.966 1.00 98.62 92 ALA A O 1
ATOM 699 N N . ILE A 1 93 ? -15.965 -2.861 10.360 1.00 98.75 93 ILE A N 1
ATOM 700 C CA . ILE A 1 93 ? -15.052 -1.715 10.409 1.00 98.75 93 ILE A CA 1
ATOM 701 C C . ILE A 1 93 ? -15.017 -0.981 9.065 1.00 98.75 93 ILE A C 1
ATOM 703 O O . ILE A 1 93 ? -15.206 0.236 9.034 1.00 98.75 93 ILE A O 1
ATOM 707 N N . ASP A 1 94 ? -14.833 -1.689 7.950 1.00 98.62 94 ASP A N 1
ATOM 708 C CA . ASP A 1 94 ? -14.799 -1.072 6.621 1.00 98.62 94 ASP A CA 1
ATOM 709 C C . ASP A 1 94 ? -16.140 -0.406 6.267 1.00 98.62 94 ASP A C 1
ATOM 711 O O . ASP A 1 94 ? -16.155 0.696 5.709 1.00 98.62 94 ASP A O 1
ATOM 715 N N . HIS A 1 95 ? -17.273 -1.004 6.650 1.00 98.69 95 HIS A N 1
ATOM 716 C CA . HIS A 1 95 ? -18.588 -0.378 6.507 1.00 98.69 95 HIS A CA 1
ATOM 717 C C . HIS A 1 95 ? -18.721 0.895 7.343 1.00 98.69 95 HIS A C 1
ATOM 719 O O . HIS A 1 95 ? -19.200 1.901 6.815 1.00 98.69 95 HIS A O 1
ATOM 725 N N . THR A 1 96 ? -18.252 0.898 8.593 1.00 98.75 96 THR A N 1
ATOM 726 C CA . THR A 1 96 ? -18.216 2.104 9.431 1.00 98.75 96 THR A CA 1
ATOM 727 C C . THR A 1 96 ? -17.372 3.199 8.781 1.00 98.75 96 THR A C 1
ATOM 729 O O . THR A 1 96 ? -17.811 4.344 8.730 1.00 98.75 96 THR A O 1
ATOM 732 N N . LEU A 1 97 ? -16.205 2.874 8.209 1.00 98.56 97 LEU A N 1
ATOM 733 C CA . LEU A 1 97 ? -15.363 3.850 7.501 1.00 98.56 97 LEU A CA 1
ATOM 734 C C . LEU A 1 97 ? -16.053 4.420 6.251 1.00 98.56 97 LEU A C 1
ATOM 736 O O . LEU A 1 97 ? -15.974 5.622 5.994 1.00 98.56 97 LEU A O 1
ATOM 740 N N . ILE A 1 98 ? -16.741 3.573 5.480 1.00 98.44 98 ILE A N 1
ATOM 741 C CA . ILE A 1 98 ? -17.498 3.990 4.290 1.00 98.44 98 ILE A CA 1
ATOM 742 C C . ILE A 1 98 ? -18.665 4.904 4.682 1.00 98.44 98 ILE A C 1
ATOM 744 O O . ILE A 1 98 ? -18.869 5.939 4.048 1.00 98.44 98 ILE A O 1
ATOM 748 N N . GLN A 1 99 ? -19.419 4.544 5.720 1.00 98.38 99 GLN A N 1
ATOM 749 C CA . GLN A 1 99 ? -20.548 5.337 6.211 1.00 98.38 99 GLN A CA 1
ATOM 750 C C . GLN A 1 99 ? -20.093 6.664 6.824 1.00 98.38 99 GLN A C 1
ATOM 752 O O . GLN A 1 99 ? -20.720 7.691 6.571 1.00 98.38 99 GLN A O 1
ATOM 757 N N . LEU A 1 100 ? -18.991 6.649 7.581 1.00 98.31 100 LEU A N 1
ATOM 758 C CA . LEU A 1 100 ? -18.382 7.838 8.175 1.00 98.31 100 LEU A CA 1
ATOM 759 C C . LEU A 1 100 ? -17.996 8.866 7.107 1.00 98.31 100 LEU A C 1
ATOM 761 O O . LEU A 1 100 ? -18.224 10.060 7.289 1.00 98.31 100 LEU A O 1
ATOM 765 N N . ASP A 1 101 ? -17.425 8.414 5.989 1.00 98.25 101 ASP A N 1
ATOM 766 C CA . ASP A 1 101 ? -17.153 9.300 4.862 1.00 98.25 101 ASP A CA 1
ATOM 767 C C . ASP A 1 101 ? -18.445 9.748 4.157 1.00 98.25 101 ASP A C 1
ATOM 769 O O . ASP A 1 101 ? -18.645 10.935 3.881 1.00 98.25 101 ASP A O 1
ATOM 773 N N . GLY A 1 102 ? -19.346 8.807 3.876 1.00 97.81 102 GLY A N 1
ATOM 774 C CA . GLY A 1 102 ? -20.660 9.088 3.303 1.00 97.81 102 GLY A CA 1
ATOM 775 C C . GLY A 1 102 ? -20.636 9.602 1.859 1.00 97.81 102 GLY A C 1
ATOM 776 O O . GLY A 1 102 ? -21.663 10.084 1.379 1.00 97.81 102 GLY A O 1
ATOM 777 N N . THR A 1 103 ? -19.502 9.535 1.153 1.00 97.38 103 THR A N 1
ATOM 778 C CA . THR A 1 103 ? -19.411 9.839 -0.283 1.00 97.38 103 THR A CA 1
ATOM 779 C C . THR A 1 103 ? -19.038 8.595 -1.097 1.00 97.38 103 THR A C 1
ATOM 781 O O . THR A 1 103 ? -18.302 7.731 -0.612 1.00 97.38 103 THR A O 1
ATOM 784 N N . PRO A 1 104 ? -19.483 8.487 -2.365 1.00 94.56 104 PRO A N 1
ATOM 785 C CA . PRO A 1 104 ? -19.149 7.338 -3.215 1.00 94.56 104 PRO A CA 1
ATOM 786 C C . PRO A 1 104 ? -17.642 7.131 -3.439 1.00 94.56 104 PRO A C 1
ATOM 788 O O . PRO A 1 104 ? -17.193 6.007 -3.650 1.00 94.56 104 PRO A O 1
ATOM 791 N N . ASN A 1 105 ? -16.856 8.208 -3.391 1.00 94.62 105 ASN A N 1
ATOM 792 C CA . ASN A 1 105 ? -15.432 8.231 -3.727 1.00 94.62 105 ASN A CA 1
ATOM 793 C C . ASN A 1 105 ? -14.531 8.588 -2.535 1.00 94.62 105 ASN A C 1
ATOM 795 O O . ASN A 1 105 ? -13.364 8.907 -2.737 1.00 94.62 105 ASN A O 1
ATOM 799 N N . LYS A 1 106 ? -15.030 8.510 -1.299 1.00 96.44 106 LYS A N 1
ATOM 800 C CA . LYS A 1 106 ? -14.226 8.716 -0.083 1.00 96.44 106 LYS A CA 1
ATOM 801 C C . LYS A 1 106 ? -13.603 10.115 0.033 1.00 96.44 106 LYS A C 1
ATOM 803 O O . LYS A 1 106 ? -12.504 10.261 0.559 1.00 96.44 106 LYS A O 1
ATOM 808 N N . SER A 1 107 ? -14.250 11.146 -0.509 1.00 94.94 107 SER A N 1
ATOM 809 C CA . SER A 1 107 ? -13.655 12.479 -0.646 1.00 94.94 107 SER A CA 1
ATOM 810 C C . SER A 1 107 ? -13.676 13.332 0.624 1.00 94.94 107 SER A C 1
ATOM 812 O O . SER A 1 107 ? -13.063 14.399 0.624 1.00 94.94 107 SER A O 1
ATOM 814 N N . LYS A 1 108 ? -14.397 12.934 1.683 1.00 95.31 108 LYS A N 1
ATOM 815 C CA . LYS A 1 108 ? -14.472 13.711 2.934 1.00 95.31 108 LYS A CA 1
ATOM 816 C C . LYS A 1 108 ? -13.378 13.302 3.913 1.00 95.31 108 LYS A C 1
ATOM 818 O O . LYS A 1 108 ? -12.636 14.152 4.400 1.00 95.31 108 LYS A O 1
ATOM 823 N N . ILE A 1 109 ? -13.277 12.006 4.188 1.00 96.12 109 ILE A N 1
ATOM 824 C CA . ILE A 1 109 ? -12.281 11.417 5.086 1.00 96.12 109 ILE A CA 1
ATOM 825 C C . ILE A 1 109 ? -10.985 11.124 4.329 1.00 96.12 109 ILE A C 1
ATOM 827 O O . ILE A 1 109 ? -9.905 11.385 4.858 1.00 96.12 109 ILE A O 1
ATOM 831 N N . GLY A 1 110 ? -11.090 10.666 3.081 1.00 96.62 110 GLY A N 1
ATOM 832 C CA . GLY A 1 110 ? -9.967 10.371 2.196 1.00 96.62 110 GLY A CA 1
ATOM 833 C C . GLY A 1 110 ? -9.804 8.881 1.929 1.00 96.62 110 GLY A C 1
ATOM 834 O O . GLY A 1 110 ? -9.706 8.074 2.850 1.00 96.62 110 GLY A O 1
ATOM 835 N N . GLY A 1 111 ? -9.688 8.514 0.653 1.00 96.69 111 GLY A N 1
ATOM 836 C CA . GLY A 1 111 ? -9.382 7.152 0.220 1.00 96.69 111 GLY A CA 1
ATOM 837 C C . GLY A 1 111 ? -8.067 6.632 0.803 1.00 96.69 111 GLY A C 1
ATOM 838 O O . GLY A 1 111 ? -8.006 5.477 1.216 1.00 96.69 111 GLY A O 1
ATOM 839 N N . ASN A 1 112 ? -7.058 7.503 0.928 1.00 97.25 112 ASN A N 1
ATOM 840 C CA . ASN A 1 112 ? -5.795 7.214 1.611 1.00 97.25 112 ASN A CA 1
ATOM 841 C C . ASN A 1 112 ? -6.007 6.873 3.096 1.00 97.25 112 ASN A C 1
ATOM 843 O O . ASN A 1 112 ? -5.449 5.887 3.571 1.00 97.25 112 ASN A O 1
ATOM 847 N N . VAL A 1 113 ? -6.858 7.622 3.807 1.00 98.31 113 VAL A N 1
ATOM 848 C CA . VAL A 1 113 ? -7.237 7.335 5.205 1.00 98.31 113 VAL A CA 1
ATOM 849 C C . VAL A 1 113 ? -7.919 5.980 5.316 1.00 98.31 113 VAL A C 1
ATOM 851 O O . VAL A 1 113 ? -7.461 5.127 6.074 1.00 98.31 113 VAL A O 1
ATOM 854 N N . THR A 1 114 ? -8.960 5.745 4.516 1.00 97.88 114 THR A N 1
ATOM 855 C CA . THR A 1 114 ? -9.726 4.498 4.579 1.00 97.88 114 THR A CA 1
ATOM 856 C C . THR A 1 114 ? -8.855 3.272 4.312 1.00 97.88 114 THR A C 1
ATOM 858 O O . THR A 1 114 ? -8.903 2.321 5.089 1.00 97.88 114 THR A O 1
ATOM 861 N N . ILE A 1 115 ? -8.036 3.283 3.252 1.00 98.06 115 ILE A N 1
ATOM 862 C CA . ILE A 1 115 ? -7.236 2.105 2.894 1.00 98.06 115 ILE A CA 1
ATOM 863 C C . ILE A 1 115 ? -6.120 1.832 3.909 1.00 98.06 115 ILE A C 1
ATOM 865 O O . ILE A 1 115 ? -5.909 0.681 4.286 1.00 98.06 115 ILE A O 1
ATOM 869 N N . ALA A 1 116 ? -5.447 2.872 4.416 1.00 98.75 116 ALA A N 1
ATOM 870 C CA . ALA A 1 116 ? -4.404 2.706 5.425 1.00 98.75 116 ALA A CA 1
ATOM 871 C C . ALA A 1 116 ? -4.976 2.143 6.736 1.00 98.75 116 ALA A C 1
ATOM 873 O O . ALA A 1 116 ? -4.389 1.227 7.316 1.00 98.75 116 ALA A O 1
ATOM 874 N N . THR A 1 117 ? -6.144 2.632 7.176 1.00 98.81 117 THR A N 1
ATOM 875 C CA . THR A 1 117 ? -6.844 2.085 8.347 1.00 98.81 117 THR A CA 1
ATOM 876 C C . THR A 1 117 ? -7.264 0.636 8.113 1.00 98.81 117 THR A C 1
ATOM 878 O O . THR A 1 117 ? -6.970 -0.212 8.952 1.00 98.81 117 THR A O 1
ATOM 881 N N . SER A 1 118 ? -7.888 0.335 6.971 1.00 98.75 118 SER A N 1
ATOM 882 C CA . SER A 1 118 ? -8.361 -1.013 6.630 1.00 98.75 118 SER A CA 1
ATOM 883 C C . SER A 1 118 ? -7.221 -2.044 6.652 1.00 98.75 118 SER A C 1
ATOM 885 O O . SER A 1 118 ? -7.323 -3.080 7.311 1.00 98.75 118 SER A O 1
ATOM 887 N N . ILE A 1 119 ? -6.068 -1.710 6.054 1.00 98.75 119 ILE A N 1
ATOM 888 C CA . ILE A 1 119 ? -4.861 -2.555 6.075 1.00 98.75 119 ILE A CA 1
ATOM 889 C C . ILE A 1 119 ? -4.318 -2.728 7.502 1.00 98.75 119 ILE A C 1
ATOM 891 O O . ILE A 1 119 ? -3.886 -3.824 7.874 1.00 98.75 119 ILE A O 1
ATOM 895 N N . ALA A 1 120 ? -4.293 -1.657 8.302 1.00 98.88 120 ALA A N 1
ATOM 896 C CA . ALA A 1 120 ? -3.814 -1.719 9.680 1.00 98.88 120 ALA A CA 1
ATOM 897 C C . ALA A 1 120 ? -4.671 -2.677 10.520 1.00 98.88 120 ALA A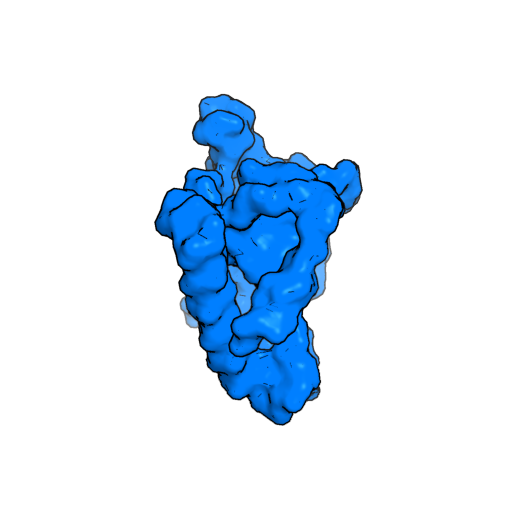 C 1
ATOM 899 O O . ALA A 1 120 ? -4.119 -3.508 11.241 1.00 98.88 120 ALA A O 1
ATOM 900 N N . VAL A 1 121 ? -5.997 -2.597 10.379 1.00 98.81 121 VAL A N 1
ATOM 901 C CA . VAL A 1 121 ? -6.964 -3.475 11.053 1.00 98.81 121 VAL A CA 1
ATOM 902 C C . VAL A 1 121 ? -6.745 -4.930 10.649 1.00 98.81 121 VAL A C 1
ATOM 904 O O . VAL A 1 121 ? -6.521 -5.753 11.534 1.00 98.81 121 VAL A O 1
ATOM 907 N N . ALA A 1 122 ? -6.667 -5.235 9.350 1.00 98.69 122 ALA A N 1
ATOM 908 C CA . ALA A 1 122 ? -6.436 -6.598 8.866 1.00 98.69 122 ALA A CA 1
ATOM 909 C C . ALA A 1 122 ? -5.145 -7.211 9.439 1.00 98.69 122 ALA A C 1
ATOM 911 O O . ALA A 1 122 ? -5.119 -8.361 9.876 1.00 98.69 122 ALA A O 1
ATOM 912 N N . LYS A 1 123 ? -4.064 -6.423 9.516 1.00 98.81 123 LYS A N 1
ATOM 913 C CA . LYS A 1 123 ? -2.800 -6.860 10.129 1.00 98.81 123 LYS A CA 1
ATOM 914 C C . LYS A 1 123 ? -2.912 -7.083 11.635 1.00 98.81 123 LYS A C 1
ATOM 916 O O . LYS A 1 123 ? -2.290 -8.008 12.154 1.00 98.81 123 LYS A O 1
ATOM 921 N N . VAL A 1 124 ? -3.647 -6.234 12.353 1.00 98.62 124 VAL A N 1
ATOM 922 C CA . VAL A 1 124 ? -3.894 -6.430 13.789 1.00 98.62 124 VAL A CA 1
ATOM 923 C C . VAL A 1 124 ? -4.736 -7.685 14.017 1.00 98.62 124 VAL A C 1
ATOM 925 O O . VAL A 1 124 ? -4.413 -8.464 14.908 1.00 98.62 124 VAL A O 1
ATOM 928 N N . ALA A 1 125 ? -5.755 -7.918 13.193 1.00 98.25 125 ALA A N 1
ATOM 929 C CA . ALA A 1 125 ? -6.632 -9.078 13.277 1.00 98.25 125 ALA A CA 1
ATOM 930 C C . ALA A 1 125 ? -5.911 -10.401 12.970 1.00 98.25 125 ALA A C 1
ATOM 932 O O . ALA A 1 125 ? -6.057 -11.363 13.721 1.00 98.25 125 ALA A O 1
ATOM 933 N N . ALA A 1 126 ? -5.051 -10.431 11.947 1.00 98.38 126 ALA A N 1
ATOM 934 C CA . ALA A 1 126 ? -4.202 -11.588 11.658 1.00 98.38 126 ALA A CA 1
ATOM 935 C C . ALA A 1 126 ? -3.305 -11.941 12.861 1.00 98.38 126 ALA A C 1
ATOM 937 O O . ALA A 1 126 ? -3.291 -13.079 13.332 1.00 98.38 126 ALA A O 1
ATOM 938 N N . LYS A 1 127 ? -2.641 -10.931 13.446 1.00 98.12 127 LYS A N 1
ATOM 939 C CA . LYS A 1 127 ? -1.844 -11.100 14.673 1.00 98.12 127 LYS A CA 1
ATOM 940 C C . LYS A 1 127 ? -2.690 -11.549 15.865 1.00 98.12 127 LYS A C 1
ATOM 942 O O . LYS A 1 127 ? -2.227 -12.364 16.654 1.00 98.12 127 LYS A O 1
ATOM 947 N N . ALA A 1 128 ? -3.910 -11.033 15.997 1.00 95.12 128 ALA A N 1
ATOM 948 C CA . ALA A 1 128 ? -4.845 -11.409 17.054 1.00 95.12 128 ALA A CA 1
ATOM 949 C C . ALA A 1 128 ? -5.241 -12.887 17.002 1.00 95.12 128 ALA A C 1
ATOM 951 O O . ALA A 1 128 ? -5.438 -13.500 18.050 1.00 95.12 128 ALA A O 1
ATOM 952 N N . GLN A 1 129 ? -5.328 -13.448 15.796 1.00 94.56 129 GLN A N 1
ATOM 953 C CA . GLN A 1 129 ? -5.628 -14.858 15.558 1.00 94.56 129 GLN A CA 1
ATOM 954 C C . GLN A 1 129 ? -4.374 -15.748 15.507 1.00 94.56 129 GLN A C 1
ATOM 956 O O . GLN A 1 129 ? -4.502 -16.963 15.401 1.00 94.56 129 GLN A O 1
ATOM 961 N N . GLY A 1 130 ? -3.170 -15.172 15.589 1.00 95.94 130 GLY A N 1
ATOM 962 C CA . GLY A 1 130 ? -1.917 -15.927 15.522 1.00 95.94 130 GLY A CA 1
ATOM 963 C C . GLY A 1 130 ? -1.635 -16.531 14.144 1.00 95.94 130 GLY A C 1
ATOM 964 O O . GLY A 1 130 ? -0.990 -17.573 14.063 1.00 95.94 130 GLY A O 1
ATOM 965 N N . VAL A 1 131 ? -2.122 -15.901 13.069 1.00 97.06 131 VAL A N 1
ATOM 966 C CA . VAL A 1 131 ? -1.938 -16.366 11.686 1.00 97.06 131 VAL A CA 1
ATOM 967 C C . VAL A 1 131 ? -1.226 -15.322 10.829 1.00 97.06 131 VAL A C 1
ATOM 969 O O . VAL A 1 131 ? -1.262 -14.121 11.104 1.00 97.06 131 VAL A O 1
ATOM 972 N N . GLU A 1 132 ? -0.601 -15.783 9.749 1.00 97.00 132 GLU A N 1
ATOM 973 C CA . GLU A 1 132 ? -0.040 -14.909 8.719 1.00 97.00 132 GLU A CA 1
ATOM 974 C C . GLU A 1 132 ? -1.132 -14.102 7.999 1.00 97.00 132 GLU A C 1
ATOM 976 O O . GLU A 1 132 ? -2.254 -14.575 7.804 1.00 97.00 132 GLU A O 1
ATOM 981 N N . LEU A 1 133 ? -0.799 -12.889 7.543 1.00 97.50 133 LEU A N 1
ATOM 982 C CA . LEU A 1 133 ? -1.771 -11.984 6.912 1.00 97.50 133 LEU A CA 1
ATOM 983 C C . LEU A 1 133 ? -2.438 -12.597 5.671 1.00 97.50 133 LEU A C 1
ATOM 985 O O . LEU A 1 133 ? -3.635 -12.415 5.466 1.00 97.50 133 LEU A O 1
ATOM 989 N N . PHE A 1 134 ? -1.684 -13.329 4.849 1.00 96.50 134 PHE A N 1
ATOM 990 C CA . PHE A 1 134 ? -2.243 -13.960 3.652 1.00 96.50 134 PHE A CA 1
ATOM 991 C C . PHE A 1 134 ? -3.260 -15.059 4.002 1.00 96.50 134 PHE A C 1
ATOM 993 O O . PHE A 1 134 ? -4.268 -15.178 3.312 1.00 96.50 134 PHE A O 1
ATOM 1000 N N . ASN A 1 135 ? -3.053 -15.788 5.107 1.00 96.50 135 ASN A N 1
ATOM 1001 C CA . ASN A 1 135 ? -4.012 -16.769 5.623 1.00 96.50 135 ASN A CA 1
ATOM 1002 C C . ASN A 1 135 ? -5.254 -16.088 6.206 1.00 96.50 135 ASN A C 1
ATOM 1004 O O . ASN A 1 135 ? -6.361 -16.587 6.032 1.00 96.50 135 ASN A O 1
ATOM 1008 N N . TYR A 1 136 ? -5.092 -14.938 6.867 1.00 96.88 136 TYR A N 1
ATOM 1009 C CA . TYR A 1 136 ? -6.226 -14.149 7.356 1.00 96.88 136 TYR A CA 1
ATOM 1010 C C . TYR A 1 136 ? -7.109 -13.640 6.204 1.00 96.88 136 TYR A C 1
ATOM 1012 O O . TYR A 1 136 ? -8.331 -13.699 6.294 1.00 96.88 136 TYR A O 1
ATOM 1020 N N . ILE A 1 137 ? -6.499 -13.175 5.107 1.00 95.94 137 ILE A N 1
ATOM 1021 C CA . ILE A 1 137 ? -7.224 -12.630 3.947 1.00 95.94 137 ILE A CA 1
ATOM 1022 C C . ILE A 1 137 ? -7.822 -13.741 3.071 1.00 95.94 137 ILE A C 1
ATOM 1024 O O . ILE A 1 137 ? -8.981 -13.655 2.675 1.00 95.94 137 ILE A O 1
ATOM 1028 N N . GLY A 1 138 ? -7.031 -14.758 2.719 1.00 94.50 138 GLY A N 1
ATOM 1029 C CA . GLY A 1 138 ? -7.422 -15.797 1.758 1.00 94.50 138 GLY A CA 1
ATOM 1030 C C . GLY A 1 138 ? -7.981 -17.076 2.388 1.00 94.50 138 GLY A C 1
ATOM 1031 O O . GLY A 1 138 ? -8.353 -18.002 1.667 1.00 94.50 138 GLY A O 1
ATOM 1032 N N . GLY A 1 139 ? -8.033 -17.150 3.719 1.00 94.00 139 GLY A N 1
ATOM 1033 C CA . GLY A 1 139 ? -8.424 -18.346 4.457 1.00 94.00 139 GLY A CA 1
ATOM 1034 C C . GLY A 1 139 ? -7.377 -19.462 4.401 1.00 94.00 139 GLY A C 1
ATOM 1035 O O . GLY A 1 139 ? -6.275 -19.308 3.879 1.00 94.00 139 GLY A O 1
ATOM 1036 N N . SER A 1 140 ? -7.742 -20.638 4.914 1.00 91.19 140 SER A N 1
ATOM 1037 C CA . SER A 1 140 ? -6.855 -21.813 4.985 1.00 91.19 140 SER A CA 1
ATOM 1038 C C . SER A 1 140 ? -6.421 -22.367 3.623 1.00 91.19 140 SER A C 1
ATOM 1040 O O . SER A 1 140 ? -5.488 -23.161 3.555 1.00 91.19 140 SER A O 1
ATOM 1042 N N . SER A 1 141 ? -7.094 -21.965 2.541 1.00 93.25 141 SER A N 1
ATOM 1043 C CA . SER A 1 141 ? -6.770 -22.367 1.166 1.00 93.25 141 SER A CA 1
ATOM 1044 C C . SER A 1 141 ? -5.837 -21.381 0.452 1.00 93.25 141 SER A C 1
ATOM 1046 O O . SER A 1 141 ? -5.575 -21.551 -0.735 1.00 93.25 141 SER A O 1
ATOM 1048 N N . ALA A 1 142 ? -5.329 -20.351 1.139 1.00 94.19 142 ALA A N 1
ATOM 1049 C CA . ALA A 1 142 ? -4.391 -19.379 0.585 1.00 94.19 142 ALA A CA 1
ATOM 1050 C C . ALA A 1 142 ? -2.999 -20.003 0.353 1.00 94.19 142 ALA A C 1
ATOM 1052 O O . ALA A 1 142 ? -2.082 -19.836 1.152 1.00 94.19 142 ALA A O 1
ATOM 1053 N N . ASN A 1 143 ? -2.848 -20.745 -0.744 1.00 93.38 143 ASN A N 1
ATOM 1054 C CA . ASN A 1 143 ? -1.635 -21.503 -1.074 1.00 93.38 143 ASN A CA 1
ATOM 1055 C C . ASN A 1 143 ? -1.111 -21.257 -2.501 1.00 93.38 143 ASN A C 1
ATOM 1057 O O . ASN A 1 143 ? -0.179 -21.930 -2.939 1.00 93.38 143 ASN A O 1
ATOM 1061 N N . LEU A 1 144 ? -1.694 -20.299 -3.224 1.00 92.69 144 LEU A N 1
ATOM 1062 C CA . LEU A 1 144 ? -1.258 -19.920 -4.564 1.00 92.69 144 LEU A CA 1
ATOM 1063 C C . LEU A 1 144 ? -0.280 -18.749 -4.495 1.00 92.69 144 LEU A C 1
ATOM 1065 O O . LEU A 1 144 ? -0.578 -17.713 -3.901 1.00 92.69 144 LEU A O 1
ATOM 1069 N N . ILE A 1 145 ? 0.864 -18.900 -5.157 1.00 93.00 145 ILE A N 1
ATOM 1070 C CA . ILE A 1 145 ? 1.827 -17.818 -5.357 1.00 93.00 145 ILE A CA 1
ATOM 1071 C C . ILE A 1 145 ? 1.647 -17.282 -6.786 1.00 93.00 145 ILE A C 1
ATOM 1073 O O . ILE A 1 145 ? 1.653 -18.076 -7.729 1.00 93.00 145 ILE A O 1
ATOM 1077 N N . PRO A 1 146 ? 1.458 -15.964 -6.983 1.00 91.88 146 PRO A N 1
ATOM 1078 C CA . PRO A 1 146 ? 1.242 -15.404 -8.312 1.00 91.88 146 PRO A CA 1
ATOM 1079 C C . PRO A 1 146 ? 2.526 -15.413 -9.152 1.00 91.88 146 PRO A C 1
ATOM 1081 O O . PRO A 1 146 ? 3.625 -15.206 -8.636 1.00 91.88 146 PRO A O 1
ATOM 1084 N N . VAL A 1 147 ? 2.374 -15.568 -10.472 1.00 94.25 147 VAL A N 1
ATOM 1085 C CA . VAL A 1 147 ? 3.466 -15.318 -11.425 1.00 94.25 147 VAL A CA 1
ATOM 1086 C C . VAL A 1 147 ? 3.787 -13.820 -11.403 1.00 94.25 147 VAL A C 1
ATOM 1088 O O . VAL A 1 147 ? 2.875 -13.010 -11.603 1.00 94.25 147 VAL A O 1
ATOM 1091 N N . PRO A 1 148 ? 5.047 -13.417 -11.164 1.00 94.12 148 PRO A N 1
ATOM 1092 C CA . PRO A 1 148 ? 5.386 -12.007 -11.093 1.00 94.12 148 PRO A CA 1
ATOM 1093 C C . PRO A 1 148 ? 5.300 -11.360 -12.482 1.00 94.12 148 PRO A C 1
ATOM 1095 O O . PRO A 1 148 ? 5.807 -11.888 -13.469 1.00 94.12 148 PRO A O 1
ATOM 1098 N N . LEU A 1 149 ? 4.673 -10.188 -12.547 1.00 95.25 149 LEU A N 1
ATOM 1099 C CA . LEU A 1 149 ? 4.642 -9.329 -13.729 1.00 95.25 149 LEU A CA 1
ATOM 1100 C C . LEU A 1 149 ? 5.624 -8.184 -13.495 1.00 95.25 149 LEU A C 1
ATOM 1102 O O . LEU A 1 149 ? 5.343 -7.263 -12.732 1.00 95.25 149 LEU A O 1
ATOM 1106 N N . LEU A 1 150 ? 6.810 -8.276 -14.091 1.00 94.81 150 LEU A N 1
ATOM 1107 C CA . LEU A 1 150 ? 7.931 -7.403 -13.756 1.00 94.81 150 LEU A CA 1
ATOM 1108 C C . LEU A 1 150 ? 8.097 -6.322 -14.816 1.00 94.81 150 LEU A C 1
ATOM 1110 O O . LEU A 1 150 ? 8.523 -6.608 -15.934 1.00 94.81 150 LEU A O 1
ATOM 1114 N N . ASN A 1 151 ? 7.792 -5.074 -14.471 1.00 94.00 151 ASN A N 1
ATOM 1115 C CA . ASN A 1 151 ? 8.058 -3.951 -15.359 1.00 94.00 151 ASN A CA 1
ATOM 1116 C C . ASN A 1 151 ? 9.570 -3.691 -15.463 1.00 94.00 151 ASN A C 1
ATOM 1118 O O . ASN A 1 151 ? 10.223 -3.308 -14.493 1.00 94.00 151 ASN A O 1
ATOM 1122 N N . VAL A 1 152 ? 10.142 -3.923 -16.647 1.00 93.50 152 VAL A N 1
ATOM 1123 C CA . VAL A 1 152 ? 11.596 -3.835 -16.872 1.00 93.50 152 VAL A CA 1
ATOM 1124 C C . VAL A 1 152 ? 11.997 -2.676 -17.781 1.00 93.50 152 VAL A C 1
ATOM 1126 O O . VAL A 1 152 ? 13.161 -2.263 -17.761 1.00 93.50 152 VAL A O 1
ATOM 1129 N N . ILE A 1 153 ? 11.061 -2.131 -18.565 1.00 91.56 153 ILE A N 1
ATOM 1130 C CA . ILE A 1 153 ? 11.289 -0.974 -19.438 1.00 91.56 153 ILE A CA 1
ATOM 1131 C C . ILE A 1 153 ? 10.074 -0.059 -19.393 1.00 91.56 153 ILE A C 1
ATOM 1133 O O . ILE A 1 153 ? 8.954 -0.488 -19.662 1.00 91.56 153 ILE A O 1
ATOM 1137 N N . ASN A 1 154 ? 10.342 1.219 -19.154 1.00 90.44 154 ASN A N 1
ATOM 1138 C CA . ASN A 1 154 ? 9.340 2.266 -19.092 1.00 90.44 154 ASN A CA 1
ATOM 1139 C C . ASN A 1 154 ? 9.276 3.033 -20.415 1.00 90.44 154 ASN A C 1
ATOM 1141 O O . ASN A 1 154 ? 10.293 3.333 -21.054 1.00 90.44 154 ASN A O 1
ATOM 1145 N N . GLY A 1 155 ? 8.063 3.398 -20.795 1.00 87.44 155 GLY A N 1
ATOM 1146 C CA . GLY A 1 155 ? 7.745 4.347 -21.849 1.00 87.44 155 GLY A CA 1
ATOM 1147 C C . GLY A 1 155 ? 6.573 5.229 -21.429 1.00 87.44 155 GLY A C 1
ATOM 1148 O O . GLY A 1 155 ? 6.212 5.289 -20.252 1.00 87.44 155 GLY A O 1
ATOM 1149 N N . GLY A 1 156 ? 5.956 5.923 -22.382 1.00 84.44 156 GLY A N 1
ATOM 1150 C CA . GLY A 1 156 ? 4.833 6.814 -22.093 1.00 84.44 156 GLY A CA 1
ATOM 1151 C C . GLY A 1 156 ? 5.193 7.885 -21.056 1.00 84.44 156 GLY A C 1
ATOM 1152 O O . GLY A 1 156 ? 6.298 8.415 -21.065 1.00 84.44 156 GLY A O 1
ATOM 1153 N N . LEU A 1 157 ? 4.262 8.191 -20.147 1.00 79.25 157 LEU A N 1
ATOM 1154 C CA . LEU A 1 157 ? 4.453 9.206 -19.098 1.00 79.25 157 LEU A CA 1
ATOM 1155 C C . LEU A 1 157 ? 5.468 8.795 -18.022 1.00 79.25 157 LEU A C 1
ATOM 1157 O O . LEU A 1 157 ? 5.992 9.655 -17.322 1.00 79.25 157 LEU A O 1
ATOM 1161 N N . HIS A 1 158 ? 5.735 7.496 -17.886 1.00 73.19 158 HIS A N 1
ATOM 1162 C CA . HIS A 1 158 ? 6.661 6.952 -16.891 1.00 73.19 158 HIS A CA 1
ATOM 1163 C C . HIS A 1 158 ? 8.093 6.810 -17.449 1.00 73.19 158 HIS A C 1
ATOM 1165 O O . HIS A 1 158 ? 9.009 6.425 -16.721 1.00 73.19 158 HIS A O 1
ATOM 1171 N N . GLY A 1 159 ? 8.302 7.099 -18.742 1.00 74.44 159 GLY A N 1
ATOM 1172 C CA . GLY A 1 159 ? 9.592 6.993 -19.419 1.00 74.44 159 GLY A CA 1
ATOM 1173 C C . GLY A 1 159 ? 10.062 8.319 -20.017 1.00 74.44 159 GLY A C 1
ATOM 1174 O O . GLY A 1 159 ? 9.295 9.064 -20.614 1.00 74.44 159 GLY A O 1
ATOM 1175 N N . GLY A 1 160 ? 11.366 8.591 -19.943 1.00 78.19 160 GLY A N 1
ATOM 1176 C CA . GLY A 1 160 ? 11.994 9.756 -20.591 1.00 78.19 160 GLY A CA 1
ATOM 1177 C C . GLY A 1 160 ? 12.241 9.591 -22.101 1.00 78.19 160 GLY A C 1
ATOM 1178 O O . GLY A 1 160 ? 13.100 10.271 -22.663 1.00 78.19 160 GLY A O 1
ATOM 1179 N N . ASN A 1 161 ? 11.570 8.639 -22.753 1.00 82.88 161 ASN A N 1
ATOM 1180 C CA . ASN A 1 161 ? 11.825 8.235 -24.138 1.00 82.88 161 ASN A CA 1
ATOM 1181 C C . ASN A 1 161 ? 10.597 8.447 -25.040 1.00 82.88 161 ASN A C 1
ATOM 1183 O O . ASN A 1 161 ? 9.601 9.040 -24.639 1.00 82.88 161 ASN A O 1
ATOM 1187 N N . LYS A 1 162 ? 10.681 8.008 -26.303 1.00 86.38 162 LYS A N 1
ATOM 1188 C CA . LYS A 1 162 ? 9.608 8.196 -27.294 1.00 86.38 162 LYS A CA 1
ATOM 1189 C C . LYS A 1 162 ? 8.700 6.969 -27.431 1.00 86.38 162 LYS A C 1
ATOM 1191 O O . LYS A 1 162 ? 7.944 6.888 -28.399 1.00 86.38 162 LYS A O 1
ATOM 1196 N N . LEU A 1 163 ? 8.787 5.988 -26.532 1.00 86.00 163 LEU A N 1
ATOM 1197 C CA . LEU A 1 163 ? 7.902 4.825 -26.565 1.00 86.00 163 LEU A CA 1
ATOM 1198 C C . LEU A 1 163 ? 6.481 5.253 -26.190 1.00 86.00 163 LEU A C 1
ATOM 1200 O O . LEU A 1 163 ? 6.278 5.989 -25.230 1.00 86.00 163 LEU A O 1
ATOM 1204 N N . LYS A 1 164 ? 5.488 4.776 -26.947 1.00 85.75 164 LYS A N 1
ATOM 1205 C CA . LYS A 1 164 ? 4.069 5.038 -26.652 1.00 85.75 164 LYS A CA 1
ATOM 1206 C C . LYS A 1 164 ? 3.487 4.082 -25.610 1.00 85.75 164 LYS A C 1
ATOM 1208 O O . LYS A 1 164 ? 2.549 4.446 -24.914 1.00 85.75 164 LYS A O 1
ATOM 1213 N N . VAL A 1 165 ? 4.013 2.861 -25.543 1.00 87.12 165 VAL A N 1
ATOM 1214 C CA . VAL A 1 165 ? 3.619 1.854 -24.549 1.00 87.12 165 VAL A CA 1
ATOM 1215 C C . VAL A 1 165 ? 4.279 2.209 -23.220 1.00 87.12 165 VAL A C 1
ATOM 1217 O O . VAL A 1 165 ? 5.476 2.491 -23.207 1.00 87.12 165 VAL A O 1
ATOM 1220 N N . GLN A 1 166 ? 3.500 2.219 -22.136 1.00 86.38 166 GLN A N 1
ATOM 1221 C CA . GLN A 1 166 ? 3.957 2.671 -20.820 1.00 86.38 166 GLN A CA 1
ATOM 1222 C C . GLN A 1 166 ? 4.881 1.662 -20.135 1.00 86.38 166 GLN A C 1
ATOM 1224 O O . GLN A 1 166 ? 5.910 2.047 -19.590 1.00 86.38 166 GLN A O 1
ATOM 1229 N N . GLU A 1 167 ? 4.538 0.377 -20.200 1.00 89.94 167 GLU A N 1
ATOM 1230 C CA . GLU A 1 167 ? 5.213 -0.675 -19.442 1.00 89.94 167 GLU A CA 1
ATOM 1231 C C . GLU A 1 167 ? 5.488 -1.871 -20.349 1.00 89.94 167 GLU A C 1
ATOM 1233 O O . GLU A 1 167 ? 4.605 -2.357 -21.062 1.00 89.94 167 GLU A O 1
ATOM 1238 N N . PHE A 1 168 ? 6.727 -2.353 -20.321 1.00 90.62 168 PHE A N 1
ATOM 1239 C CA . PHE A 1 168 ? 7.108 -3.613 -20.946 1.00 90.62 168 PHE A CA 1
ATOM 1240 C C . PHE A 1 168 ? 7.407 -4.617 -19.845 1.00 90.62 168 PHE A C 1
ATOM 1242 O O . PHE A 1 168 ? 8.411 -4.520 -19.134 1.00 90.62 168 PHE A O 1
ATOM 1249 N N . ILE A 1 169 ? 6.501 -5.580 -19.724 1.00 92.56 169 ILE A N 1
ATOM 1250 C CA . ILE A 1 169 ? 6.466 -6.540 -18.632 1.00 92.56 169 ILE A CA 1
ATOM 1251 C C . ILE A 1 169 ? 7.212 -7.820 -19.022 1.00 92.56 169 ILE A C 1
ATOM 1253 O O . ILE A 1 169 ? 6.932 -8.427 -20.057 1.00 92.56 169 ILE A O 1
ATOM 1257 N N . LEU A 1 170 ? 8.131 -8.250 -18.162 1.00 92.75 170 LEU A N 1
ATOM 1258 C CA . LEU A 1 170 ? 8.723 -9.583 -18.169 1.00 92.75 170 LEU A CA 1
ATOM 1259 C C . LEU A 1 170 ? 7.844 -10.536 -17.349 1.00 92.75 170 LEU A C 1
ATOM 1261 O O . LEU A 1 170 ? 7.491 -10.232 -16.209 1.00 92.75 170 LEU A O 1
ATOM 1265 N N . ILE A 1 171 ? 7.519 -11.695 -17.929 1.00 95.12 171 ILE A N 1
ATOM 1266 C CA . ILE A 1 171 ? 6.652 -12.711 -17.319 1.00 95.12 171 ILE A CA 1
ATOM 1267 C C . ILE A 1 171 ? 7.388 -14.063 -17.303 1.00 95.12 171 ILE A C 1
ATOM 1269 O O . ILE A 1 171 ? 7.436 -14.740 -18.334 1.00 95.12 171 ILE A O 1
ATOM 1273 N N . PRO A 1 172 ? 7.959 -14.494 -16.166 1.00 93.06 172 PRO A N 1
ATOM 1274 C CA . PRO A 1 172 ? 8.674 -15.762 -16.043 1.00 93.06 172 PRO A CA 1
ATOM 1275 C C . PRO A 1 172 ? 7.699 -16.926 -15.770 1.00 93.06 172 PRO A C 1
ATOM 1277 O O . PRO A 1 172 ? 7.767 -17.583 -14.738 1.00 93.06 172 PRO A O 1
ATOM 1280 N N . ALA A 1 173 ? 6.763 -17.188 -16.686 1.00 91.44 173 ALA A N 1
ATOM 1281 C CA . ALA A 1 173 ? 5.694 -18.178 -16.476 1.00 91.44 173 ALA A CA 1
ATOM 1282 C C . ALA A 1 173 ? 6.140 -19.654 -16.577 1.00 91.44 173 ALA A C 1
ATOM 1284 O O . ALA A 1 173 ? 5.352 -20.547 -16.289 1.00 91.44 173 ALA A O 1
ATOM 1285 N N . GLY A 1 174 ? 7.372 -19.925 -17.019 1.00 90.88 174 GLY A N 1
ATOM 1286 C CA . GLY A 1 174 ? 7.865 -21.285 -17.280 1.00 90.88 174 GLY A CA 1
ATOM 1287 C C . GLY A 1 174 ? 8.509 -22.004 -16.089 1.00 90.88 174 GLY A C 1
ATOM 1288 O O . GLY A 1 174 ? 9.025 -23.101 -16.276 1.00 90.88 174 GLY A O 1
ATOM 1289 N N . PHE A 1 175 ? 8.533 -21.394 -14.903 1.00 93.19 175 PHE A N 1
ATOM 1290 C CA . PHE A 1 175 ? 9.217 -21.932 -13.721 1.00 93.19 175 PHE A CA 1
ATOM 1291 C C . PHE A 1 175 ? 8.252 -22.675 -12.792 1.00 93.19 175 PHE A C 1
ATOM 1293 O O . PHE A 1 175 ? 7.090 -22.290 -12.666 1.00 93.19 175 PHE A O 1
ATOM 1300 N N . GLY A 1 176 ? 8.749 -23.724 -12.128 1.00 92.81 176 GLY A N 1
ATOM 1301 C CA . GLY A 1 176 ? 7.979 -24.497 -11.147 1.00 92.81 176 GLY A CA 1
ATOM 1302 C C . GLY A 1 176 ? 7.891 -23.824 -9.776 1.00 92.81 176 GLY A C 1
ATOM 1303 O O . GLY A 1 176 ? 6.938 -24.062 -9.037 1.00 92.81 176 GLY A O 1
ATOM 1304 N N . GLU A 1 177 ? 8.851 -22.952 -9.455 1.00 94.44 177 GLU A N 1
ATOM 1305 C CA . GLU A 1 177 ? 8.916 -22.233 -8.184 1.00 94.44 177 GLU A CA 1
ATOM 1306 C C . GLU A 1 177 ? 9.020 -20.713 -8.380 1.00 94.44 177 GLU A C 1
ATOM 1308 O O . GLU A 1 177 ? 9.691 -20.207 -9.285 1.00 94.44 177 GLU A O 1
ATOM 1313 N N . PHE A 1 178 ? 8.391 -19.954 -7.476 1.00 95.31 178 PHE A N 1
ATOM 1314 C CA . PHE A 1 178 ? 8.449 -18.490 -7.499 1.00 95.31 178 PHE A CA 1
ATOM 1315 C C . PHE A 1 178 ? 9.878 -17.957 -7.328 1.00 95.31 178 PHE A C 1
ATOM 1317 O O . PHE A 1 178 ? 10.273 -17.026 -8.030 1.00 95.31 178 PHE A O 1
ATOM 1324 N N . SER A 1 179 ? 10.654 -18.559 -6.423 1.00 95.81 179 SER A N 1
ATOM 1325 C CA . SER A 1 179 ? 12.071 -18.259 -6.168 1.00 95.81 179 SER A CA 1
ATOM 1326 C C . SER A 1 179 ? 12.897 -18.325 -7.453 1.00 95.81 179 SER A C 1
ATOM 1328 O O . SER A 1 179 ? 13.584 -17.360 -7.791 1.00 95.81 179 SER A O 1
ATOM 1330 N N . GLU A 1 180 ? 12.785 -19.423 -8.200 1.00 95.81 180 GLU A N 1
ATOM 1331 C CA . GLU A 1 180 ? 13.473 -19.617 -9.478 1.00 95.81 180 GLU A CA 1
ATOM 1332 C C . GLU A 1 180 ? 13.036 -18.576 -10.513 1.00 95.81 180 GLU A C 1
ATOM 1334 O O . GLU A 1 180 ? 13.880 -17.932 -11.143 1.00 95.81 180 GLU A O 1
ATOM 1339 N N . SER A 1 181 ? 11.721 -18.343 -10.626 1.00 95.94 181 SER A N 1
ATOM 1340 C CA . SER A 1 181 ? 11.152 -17.350 -11.546 1.00 95.94 181 SER A CA 1
ATOM 1341 C C . SER A 1 181 ? 11.691 -15.938 -11.285 1.00 95.94 181 SER A C 1
ATOM 1343 O O . SER A 1 181 ? 12.002 -15.189 -12.219 1.00 95.94 181 SER A O 1
ATOM 1345 N N . LEU A 1 182 ? 11.861 -15.582 -10.008 1.00 95.50 182 LEU A N 1
ATOM 1346 C CA . LEU A 1 182 ? 12.352 -14.280 -9.583 1.00 95.50 182 LEU A CA 1
ATOM 1347 C C . LEU A 1 182 ? 13.854 -14.145 -9.845 1.00 95.50 182 LEU A C 1
ATOM 1349 O O . LEU A 1 182 ? 14.282 -13.122 -10.379 1.00 95.50 182 LEU A O 1
ATOM 1353 N N . ILE A 1 183 ? 14.652 -15.166 -9.518 1.00 96.19 183 ILE A N 1
ATOM 1354 C CA . ILE A 1 183 ? 16.101 -15.155 -9.764 1.00 96.19 183 ILE A CA 1
ATOM 1355 C C . ILE A 1 183 ? 16.400 -15.049 -11.261 1.00 96.19 183 ILE A C 1
ATOM 1357 O O . ILE A 1 183 ? 17.160 -14.164 -11.661 1.00 96.19 183 ILE A O 1
ATOM 1361 N N . ALA A 1 184 ? 15.742 -15.854 -12.099 1.00 94.88 184 ALA A N 1
ATOM 1362 C CA . ALA A 1 184 ? 15.897 -15.768 -13.550 1.00 94.88 184 ALA A CA 1
ATOM 1363 C C . ALA A 1 184 ? 15.533 -14.372 -14.080 1.00 94.88 184 ALA A C 1
ATOM 1365 O O . ALA A 1 184 ? 16.233 -13.797 -14.916 1.00 94.88 184 ALA A O 1
ATOM 1366 N N . SER A 1 185 ? 14.474 -13.772 -13.536 1.00 95.31 185 SER A N 1
ATOM 1367 C CA . SER A 1 185 ? 14.074 -12.417 -13.910 1.00 95.31 185 SER A CA 1
ATOM 1368 C C . SER A 1 185 ? 15.092 -11.352 -13.498 1.00 95.31 185 SER A C 1
ATOM 1370 O O . SER A 1 185 ? 15.353 -10.421 -14.261 1.00 95.31 185 SER A O 1
ATOM 1372 N N . VAL A 1 186 ? 15.715 -11.493 -12.323 1.00 95.19 186 VAL A N 1
ATOM 1373 C CA . VAL A 1 186 ? 16.801 -10.611 -11.866 1.00 95.19 186 VAL A CA 1
ATOM 1374 C C . VAL A 1 186 ? 18.011 -10.707 -12.796 1.00 95.19 186 VAL A C 1
ATOM 1376 O O . VAL A 1 186 ? 18.626 -9.684 -13.113 1.00 95.19 186 VAL A O 1
ATOM 1379 N N . GLU A 1 187 ? 18.357 -11.904 -13.265 1.00 94.81 187 GLU A N 1
ATOM 1380 C CA . GLU A 1 187 ? 19.442 -12.096 -14.230 1.00 94.81 187 GLU A CA 1
ATOM 1381 C C . GLU A 1 187 ? 19.140 -11.421 -15.570 1.00 94.81 187 GLU A C 1
ATOM 1383 O O . GLU A 1 187 ? 19.975 -10.659 -16.068 1.00 94.81 187 GLU A O 1
ATOM 1388 N N . ILE A 1 188 ? 17.932 -11.614 -16.110 1.00 93.00 188 ILE A N 1
ATOM 1389 C CA . ILE A 1 188 ? 17.469 -10.949 -17.337 1.00 93.00 188 ILE A CA 1
ATOM 1390 C C . ILE A 1 188 ? 17.524 -9.426 -17.168 1.00 93.00 188 ILE A C 1
ATOM 1392 O O . ILE A 1 188 ? 18.072 -8.729 -18.022 1.00 93.00 188 ILE A O 1
ATOM 1396 N N . TYR A 1 189 ? 17.037 -8.895 -16.045 1.00 94.62 189 TYR A N 1
ATOM 1397 C CA . TYR A 1 189 ? 17.060 -7.460 -15.750 1.00 94.62 189 TYR A CA 1
ATOM 1398 C C . TYR A 1 189 ? 18.491 -6.895 -15.659 1.00 94.62 189 TYR A C 1
ATOM 1400 O O . TYR A 1 189 ? 18.775 -5.801 -16.161 1.00 94.62 189 TYR A O 1
ATOM 1408 N N . ARG A 1 190 ? 19.436 -7.647 -15.077 1.00 94.19 190 ARG A N 1
ATOM 1409 C CA . ARG A 1 190 ? 20.861 -7.272 -15.031 1.00 94.19 190 ARG A CA 1
ATOM 1410 C C . ARG A 1 190 ? 21.513 -7.312 -16.410 1.00 94.19 190 ARG A C 1
ATOM 1412 O O . ARG A 1 190 ? 22.247 -6.384 -16.749 1.00 94.19 190 ARG A O 1
ATOM 1419 N N . LYS A 1 191 ? 21.246 -8.343 -17.216 1.00 94.31 191 LYS A N 1
ATOM 1420 C CA . LYS A 1 191 ? 21.736 -8.424 -18.601 1.00 94.31 191 LYS A CA 1
ATOM 1421 C C . LYS A 1 191 ? 21.164 -7.295 -19.457 1.00 94.31 191 LYS A C 1
ATOM 1423 O O . LYS A 1 191 ? 21.913 -6.656 -20.193 1.00 94.31 191 LYS A O 1
ATOM 1428 N N . LEU A 1 192 ? 19.876 -6.981 -19.301 1.00 92.56 192 LEU A N 1
ATOM 1429 C CA . LEU A 1 192 ? 19.218 -5.870 -19.986 1.00 92.56 192 LEU A CA 1
ATOM 1430 C C . LEU A 1 192 ? 19.934 -4.544 -19.710 1.00 92.56 192 LEU A C 1
ATOM 1432 O O . LEU A 1 192 ? 20.211 -3.797 -20.649 1.00 92.56 192 LEU A O 1
ATOM 1436 N N . LYS A 1 193 ? 20.321 -4.287 -18.453 1.00 93.06 193 LYS A N 1
ATOM 1437 C CA . LYS A 1 193 ? 21.152 -3.127 -18.103 1.00 93.06 193 LYS A CA 1
ATOM 1438 C C . LYS A 1 193 ? 22.424 -3.067 -18.943 1.00 93.06 193 LYS A C 1
ATOM 1440 O O . LYS A 1 193 ? 22.741 -2.014 -19.487 1.00 93.06 193 LYS A O 1
ATOM 1445 N N . GLN A 1 194 ? 23.144 -4.184 -19.054 1.00 93.25 194 GLN A N 1
ATOM 1446 C CA . GLN A 1 194 ? 24.391 -4.236 -19.819 1.00 93.25 194 GLN A CA 1
ATOM 1447 C C . GLN A 1 194 ? 24.147 -3.986 -21.304 1.00 93.25 194 GLN A C 1
ATOM 1449 O O . GLN A 1 194 ? 24.842 -3.166 -21.892 1.00 93.25 194 GLN A O 1
ATOM 1454 N N . VAL A 1 195 ? 23.108 -4.585 -21.893 1.00 90.94 195 VAL A N 1
ATOM 1455 C CA . VAL A 1 195 ? 22.724 -4.325 -23.290 1.00 90.94 195 VAL A CA 1
ATOM 1456 C C . VAL A 1 195 ? 22.431 -2.839 -23.519 1.00 90.94 195 VAL A C 1
ATOM 1458 O O . VAL A 1 195 ? 22.873 -2.273 -24.520 1.00 90.94 195 VAL A O 1
ATOM 1461 N N . ILE A 1 196 ? 21.720 -2.186 -22.594 1.00 90.94 196 ILE A N 1
ATOM 1462 C CA . ILE A 1 196 ? 21.424 -0.749 -22.673 1.00 90.94 196 ILE A CA 1
ATOM 1463 C C . ILE A 1 196 ? 22.713 0.074 -22.588 1.00 90.94 196 ILE A C 1
ATOM 1465 O O . ILE A 1 196 ? 22.929 0.951 -23.424 1.00 90.94 196 ILE A O 1
ATOM 1469 N N . ILE A 1 197 ? 23.588 -0.225 -21.623 1.00 93.19 197 ILE A N 1
ATOM 1470 C CA . ILE A 1 197 ? 24.858 0.488 -21.440 1.00 93.19 197 ILE A CA 1
ATOM 1471 C C . ILE A 1 197 ? 25.759 0.320 -22.665 1.00 93.19 197 ILE A C 1
ATOM 1473 O O . ILE A 1 197 ? 26.301 1.308 -23.149 1.00 93.19 197 ILE A O 1
ATOM 1477 N N . SER A 1 198 ? 25.900 -0.895 -23.190 1.00 92.06 198 SER A N 1
ATOM 1478 C CA . SER A 1 198 ? 26.750 -1.170 -24.348 1.00 92.06 198 SER A CA 1
ATOM 1479 C C . SER A 1 198 ? 26.249 -0.489 -25.622 1.00 92.06 198 SER A C 1
ATOM 1481 O O . SER A 1 198 ? 27.065 -0.050 -26.426 1.00 92.06 198 SER A O 1
ATOM 1483 N N . LYS A 1 199 ? 24.926 -0.388 -25.823 1.00 90.50 199 LYS A N 1
ATOM 1484 C CA . LYS A 1 199 ? 24.346 0.203 -27.043 1.00 90.50 199 LYS A CA 1
ATOM 1485 C C . LYS A 1 199 ? 24.191 1.719 -26.985 1.00 90.50 199 LYS A C 1
ATOM 1487 O O . LYS A 1 199 ? 24.351 2.376 -28.007 1.00 90.50 199 LYS A O 1
ATOM 1492 N N . TYR A 1 200 ? 23.832 2.265 -25.825 1.00 91.00 200 TYR A N 1
ATOM 1493 C CA . TYR A 1 200 ? 23.41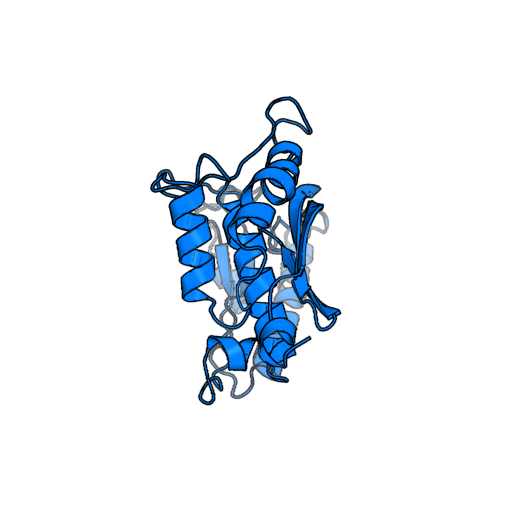9 3.668 -25.699 1.00 91.00 200 TYR A CA 1
ATOM 1494 C C . TYR A 1 200 ? 24.288 4.464 -24.720 1.00 91.00 200 TYR A C 1
ATOM 1496 O O . TYR A 1 200 ? 24.275 5.691 -24.745 1.00 91.00 200 TYR A O 1
ATOM 1504 N N . GLY A 1 201 ? 25.070 3.790 -23.877 1.00 92.06 201 GLY A N 1
ATOM 1505 C CA . GLY A 1 201 ? 25.919 4.410 -22.866 1.00 92.06 201 GLY A CA 1
ATOM 1506 C C . GLY A 1 201 ? 25.314 4.389 -21.461 1.00 92.06 201 GLY A C 1
ATOM 1507 O O . GLY A 1 201 ? 24.112 4.213 -21.252 1.00 92.06 201 GLY A O 1
ATOM 1508 N N . LYS A 1 202 ? 26.182 4.597 -20.463 1.00 92.44 202 LYS A N 1
ATOM 1509 C CA . LYS A 1 202 ? 25.856 4.474 -19.030 1.00 92.44 202 LYS A CA 1
ATOM 1510 C C . LYS A 1 202 ? 24.728 5.401 -18.569 1.00 92.44 202 LYS A C 1
ATOM 1512 O O . LYS A 1 202 ? 23.965 5.023 -17.681 1.00 92.44 202 LYS A O 1
ATOM 1517 N N . ILE A 1 203 ? 24.601 6.576 -19.183 1.00 90.69 203 ILE A N 1
ATOM 1518 C CA . ILE A 1 203 ? 23.587 7.581 -18.833 1.00 90.69 203 ILE A CA 1
ATOM 1519 C C . ILE A 1 203 ? 22.146 7.069 -19.005 1.00 90.69 203 ILE A C 1
ATOM 1521 O O . ILE A 1 203 ? 21.260 7.517 -18.290 1.00 90.69 203 ILE A O 1
ATOM 1525 N N . TYR A 1 204 ? 21.913 6.078 -19.873 1.00 88.62 204 TYR A N 1
ATOM 1526 C CA . TYR A 1 204 ? 20.581 5.504 -20.115 1.00 88.62 204 TYR A CA 1
ATOM 1527 C C . TYR A 1 204 ? 20.238 4.320 -19.202 1.00 88.62 204 TYR A C 1
ATOM 1529 O O . TYR A 1 204 ? 19.206 3.680 -19.382 1.00 88.62 204 TYR A O 1
ATOM 1537 N N . SER A 1 205 ? 21.087 4.025 -18.212 1.00 87.69 205 SER A N 1
ATOM 1538 C CA . SER A 1 205 ? 20.829 2.998 -17.192 1.00 87.69 205 SER A CA 1
ATOM 1539 C C . SER A 1 205 ? 20.125 3.530 -15.937 1.00 87.69 205 SER A C 1
ATOM 1541 O O . SER A 1 205 ? 20.022 2.807 -14.945 1.00 87.69 205 SER A O 1
ATOM 1543 N N . GLY A 1 206 ? 19.657 4.783 -15.977 1.00 87.19 206 GLY A N 1
ATOM 1544 C CA . GLY A 1 206 ? 18.770 5.347 -14.963 1.00 87.19 206 GLY A CA 1
ATOM 1545 C C . GLY A 1 206 ? 17.428 4.613 -14.914 1.00 87.19 206 GLY A C 1
ATOM 1546 O O . GLY A 1 206 ? 16.968 4.068 -15.922 1.00 87.19 206 GLY A O 1
ATOM 1547 N N . LEU A 1 207 ? 16.830 4.587 -13.726 1.00 88.44 207 LEU A N 1
ATOM 1548 C CA . LEU A 1 207 ? 15.581 3.883 -13.445 1.00 88.44 207 LEU A CA 1
ATOM 1549 C C . LEU A 1 207 ? 14.431 4.888 -13.339 1.00 88.44 207 LEU A C 1
ATOM 1551 O O . LEU A 1 207 ? 14.642 5.997 -12.851 1.00 88.44 207 LEU A O 1
ATOM 1555 N N . GLY A 1 208 ? 13.237 4.503 -13.790 1.00 85.06 208 GLY A N 1
ATOM 1556 C CA . GLY A 1 208 ? 12.008 5.242 -13.480 1.00 85.06 208 GLY A CA 1
ATOM 1557 C C . GLY A 1 208 ? 11.400 4.828 -12.137 1.00 85.06 208 GLY A C 1
ATOM 1558 O O . GLY A 1 208 ? 11.965 3.995 -11.427 1.00 85.06 208 GLY A O 1
ATOM 1559 N N . ASP A 1 209 ? 10.219 5.370 -11.835 1.00 81.88 209 ASP A N 1
ATOM 1560 C CA . ASP A 1 209 ? 9.516 5.216 -10.548 1.00 81.88 209 ASP A CA 1
ATOM 1561 C C . ASP A 1 209 ? 9.306 3.752 -10.115 1.00 81.88 209 ASP A C 1
ATOM 1563 O O . ASP A 1 209 ? 9.368 3.434 -8.930 1.00 81.88 209 ASP A O 1
ATOM 1567 N N . GLU A 1 210 ? 9.099 2.850 -11.077 1.00 84.62 210 GLU A N 1
ATOM 1568 C CA . GLU A 1 210 ? 8.856 1.416 -10.846 1.00 84.62 210 GLU A CA 1
ATOM 1569 C C . GLU A 1 210 ? 10.115 0.545 -11.009 1.00 84.62 210 GLU A C 1
ATOM 1571 O O . GLU A 1 210 ? 10.047 -0.680 -11.002 1.00 84.62 210 GLU A O 1
ATOM 1576 N N . GLY A 1 211 ? 11.287 1.159 -11.189 1.00 89.38 211 GLY A N 1
ATOM 1577 C CA . GLY A 1 211 ? 12.553 0.443 -11.359 1.00 89.38 211 GLY A CA 1
ATOM 1578 C C . GLY A 1 211 ? 12.856 -0.010 -12.793 1.00 89.38 211 GLY A C 1
ATOM 1579 O O . GLY A 1 211 ? 13.963 -0.476 -13.053 1.00 89.38 211 GLY A O 1
ATOM 1580 N N . GLY A 1 212 ? 11.942 0.156 -13.753 1.00 91.94 212 GLY A N 1
ATOM 1581 C CA . GLY A 1 212 ? 12.209 -0.098 -15.175 1.00 91.94 212 GLY A CA 1
ATOM 1582 C C . GLY A 1 212 ? 13.217 0.886 -15.795 1.00 91.94 212 GLY A C 1
ATOM 1583 O O . GLY A 1 212 ? 13.334 2.039 -15.371 1.00 91.94 212 GLY A O 1
ATOM 1584 N N . TYR A 1 213 ? 13.953 0.450 -16.824 1.00 93.06 213 TYR A N 1
ATOM 1585 C CA . TYR A 1 213 ? 14.877 1.319 -17.571 1.00 93.06 213 TYR A CA 1
ATOM 1586 C C . TYR A 1 213 ? 14.138 2.197 -18.587 1.00 93.06 213 TYR A C 1
ATOM 1588 O O . TYR A 1 213 ? 13.121 1.791 -19.139 1.00 93.06 213 TYR A O 1
ATOM 1596 N N . SER A 1 214 ? 14.697 3.364 -18.922 1.00 92.06 214 SER A N 1
ATOM 1597 C CA . SER A 1 214 ? 14.170 4.249 -19.979 1.00 92.06 214 SER A CA 1
ATOM 1598 C C . SER A 1 214 ? 15.197 4.479 -21.099 1.00 92.06 214 SER A C 1
ATOM 1600 O O . SER A 1 214 ? 15.723 5.585 -21.241 1.00 92.06 214 SER A O 1
ATOM 1602 N N . PRO A 1 215 ? 15.520 3.455 -21.911 1.00 89.25 215 PRO A N 1
ATOM 1603 C CA . PRO A 1 215 ? 16.467 3.606 -23.012 1.00 89.25 215 PRO A CA 1
ATOM 1604 C C . PRO A 1 215 ? 15.921 4.575 -24.078 1.00 89.25 215 PRO A C 1
ATOM 1606 O O . PRO A 1 215 ? 14.703 4.750 -24.172 1.00 89.25 215 PRO A O 1
ATOM 1609 N N . PRO A 1 216 ? 16.782 5.184 -24.918 1.00 90.06 216 PRO A N 1
ATOM 1610 C CA . PRO A 1 216 ? 16.393 6.210 -25.889 1.00 90.06 216 PRO A CA 1
ATOM 1611 C C . PRO A 1 216 ? 15.740 5.591 -27.135 1.00 90.06 216 PRO A C 1
ATOM 1613 O O . PRO A 1 216 ? 16.202 5.746 -28.264 1.00 90.06 216 PRO A O 1
ATOM 1616 N N . TRP A 1 217 ? 14.674 4.826 -26.927 1.00 87.62 217 TRP A N 1
ATOM 1617 C CA . TRP A 1 217 ? 13.972 4.094 -27.969 1.00 87.62 217 TRP A CA 1
ATOM 1618 C C . TRP A 1 217 ? 12.865 4.924 -28.608 1.00 87.62 217 TRP A C 1
ATOM 1620 O O . TRP A 1 217 ? 12.276 5.822 -28.001 1.00 87.62 217 TRP A O 1
ATOM 1630 N N . SER A 1 218 ? 12.608 4.611 -29.875 1.00 82.25 218 SER A N 1
ATOM 1631 C CA . SER A 1 218 ? 11.590 5.251 -30.702 1.00 82.25 218 SER A CA 1
ATOM 1632 C C . SER A 1 218 ? 10.328 4.385 -30.783 1.00 82.25 218 SER A C 1
ATOM 1634 O O . SER A 1 218 ? 10.409 3.186 -30.521 1.00 82.25 218 SER A O 1
ATOM 1636 N N . PRO A 1 219 ? 9.184 4.929 -31.237 1.00 75.06 219 PRO A N 1
ATOM 1637 C CA . PRO A 1 219 ? 7.970 4.140 -31.465 1.00 75.06 219 PRO A CA 1
ATOM 1638 C C . PRO A 1 219 ? 8.156 2.956 -32.427 1.00 75.06 219 PRO A C 1
ATOM 1640 O O . PRO A 1 219 ? 7.383 2.006 -32.385 1.00 75.06 219 PRO A O 1
ATOM 1643 N N . TRP A 1 220 ? 9.160 3.030 -33.305 1.00 73.00 220 TRP A N 1
ATOM 1644 C CA . TRP A 1 220 ? 9.488 1.999 -34.293 1.00 73.00 220 TRP A CA 1
ATOM 1645 C C . TRP A 1 220 ? 10.521 0.998 -33.787 1.00 73.00 220 TRP A C 1
ATOM 1647 O O . TRP A 1 220 ? 10.752 -0.035 -34.418 1.00 73.00 220 TRP A O 1
ATOM 1657 N N . THR A 1 221 ? 11.165 1.305 -32.660 1.00 74.81 221 THR A N 1
ATOM 1658 C CA . THR A 1 221 ? 12.031 0.349 -31.993 1.00 74.81 221 THR A CA 1
ATOM 1659 C C . THR A 1 221 ? 11.171 -0.838 -31.592 1.00 74.81 221 THR A C 1
ATOM 1661 O O . THR A 1 221 ? 10.049 -0.684 -31.119 1.00 74.81 221 THR A O 1
ATOM 1664 N N . ARG A 1 222 ? 11.711 -2.034 -31.806 1.00 71.94 222 ARG A N 1
ATOM 1665 C CA . ARG A 1 222 ? 11.107 -3.297 -31.401 1.00 71.94 222 ARG A CA 1
ATOM 1666 C C . ARG A 1 222 ? 11.812 -3.778 -30.130 1.00 71.94 222 ARG A C 1
ATOM 1668 O O . ARG A 1 222 ? 12.802 -4.496 -30.260 1.00 71.94 222 ARG A O 1
ATOM 1675 N N . PRO A 1 223 ? 11.377 -3.361 -28.922 1.00 70.12 223 PRO A N 1
ATOM 1676 C CA . PRO A 1 223 ? 11.923 -3.799 -27.636 1.00 70.12 223 PRO A CA 1
ATOM 1677 C C . PRO A 1 223 ? 12.242 -5.293 -27.562 1.00 70.12 223 PRO A C 1
ATOM 1679 O O . PRO A 1 223 ? 13.314 -5.672 -27.096 1.00 70.12 223 PRO A O 1
ATOM 1682 N N . TRP A 1 224 ? 11.363 -6.129 -28.120 1.00 69.50 224 TRP A N 1
ATOM 1683 C CA . TRP A 1 224 ? 11.512 -7.584 -28.227 1.00 69.50 224 TRP A CA 1
ATOM 1684 C C . TRP A 1 224 ? 12.808 -8.033 -28.905 1.00 69.50 224 TRP A C 1
ATOM 1686 O O . TRP A 1 224 ? 13.388 -9.019 -28.473 1.00 69.50 224 TRP A O 1
ATOM 1696 N N . ASN A 1 225 ? 13.355 -7.282 -29.862 1.00 71.25 225 ASN A N 1
ATOM 1697 C CA . ASN A 1 225 ? 14.644 -7.627 -30.468 1.00 71.25 225 ASN A CA 1
ATOM 1698 C C . ASN A 1 225 ? 15.815 -7.510 -29.479 1.00 71.25 225 ASN A C 1
ATOM 1700 O O . ASN A 1 225 ? 16.812 -8.207 -29.636 1.00 71.25 225 ASN A O 1
ATOM 1704 N N . SER A 1 226 ? 15.715 -6.629 -28.478 1.00 65.69 226 SER A N 1
ATOM 1705 C CA . SER A 1 226 ? 16.707 -6.556 -27.398 1.00 65.69 226 SER A CA 1
ATOM 1706 C C . SER A 1 226 ? 16.486 -7.656 -26.362 1.00 65.69 226 SER A C 1
ATOM 1708 O O . SER A 1 226 ? 17.463 -8.135 -25.805 1.00 65.69 226 SER A O 1
ATOM 1710 N N . PHE A 1 227 ? 15.237 -8.083 -26.140 1.00 68.12 227 PHE A N 1
ATOM 1711 C CA . PHE A 1 227 ? 14.920 -9.215 -25.262 1.00 68.12 227 PHE A CA 1
ATOM 1712 C C . PHE A 1 227 ? 15.383 -10.562 -25.839 1.00 68.12 227 PHE A C 1
ATOM 1714 O O . PHE A 1 227 ? 15.849 -11.401 -25.085 1.00 68.12 227 PHE A O 1
ATOM 1721 N N . LEU A 1 228 ? 15.350 -10.744 -27.165 1.00 60.09 228 LEU A N 1
ATOM 1722 C CA . LEU A 1 228 ? 15.868 -11.945 -27.845 1.00 60.09 228 LEU A CA 1
ATOM 1723 C C . LEU A 1 228 ? 17.398 -12.117 -27.744 1.00 60.09 228 LEU A C 1
ATOM 1725 O O . LEU A 1 228 ? 17.926 -13.134 -28.179 1.00 60.09 228 LEU A O 1
ATOM 1729 N N . GLN A 1 229 ? 18.115 -11.114 -27.226 1.00 60.56 229 GLN A N 1
ATOM 1730 C CA . GLN A 1 229 ? 19.569 -11.143 -27.023 1.00 60.56 229 GLN A CA 1
ATOM 1731 C C . GLN A 1 229 ? 19.965 -11.447 -25.563 1.00 60.56 229 GLN A C 1
ATOM 1733 O O . GLN A 1 229 ? 21.155 -11.396 -25.250 1.00 60.56 229 GLN A O 1
ATOM 1738 N N . LEU A 1 230 ? 18.994 -11.698 -24.672 1.00 59.28 230 LEU A N 1
ATOM 1739 C CA . LEU A 1 230 ? 19.181 -11.938 -23.229 1.00 59.28 230 LEU A CA 1
ATOM 1740 C C . LEU A 1 230 ? 19.175 -13.432 -22.892 1.00 59.28 230 LEU A C 1
ATOM 1742 O O . LEU A 1 230 ? 19.943 -13.808 -21.964 1.00 59.28 230 LEU A O 1
#

Secondary structure (DSSP, 8-state):
--GGGGGBEEEEEEEEEE-TTS-EEEEEEEEETT--EEEEE----SS--TTSPPPP-BTTSGGGTB-HHHHHHIIIIIHHHHTT-BTT-HHHHHHHHHHHH-STT-TTT-HHHHHHHHHHHHHHHHHHHT--HHHHHH-TT--PPPPP-EEEEE-GGGSSSS-SSSEEEE--TT-SSHHHHHHHHHHHHHHHHHHHHHHH-GGGG-B-TTS-B-----TT--HHHHHTT-

Nearest PDB structures (foldseek):
  7ckp-assembly1_A  TM=9.678E-01  e=1.702E-19  Mycobacterium tuberculosis H37Rv
  3zlh-assembly2_B  TM=9.664E-01  e=8.310E-19  Streptococcus pyogenes MGAS10394
  3zlh-assembly4_D  TM=9.581E-01  e=1.330E-18  Streptococcus pyogenes MGAS10394
  7e2q-assembly2_C  TM=9.225E-01  e=4.619E-19  Mycoplasmoides pneumoniae
  7e2p-assembly1_A  TM=9.289E-01  e=5.774E-18  Mycoplasmopsis bovis

pLDDT: mean 91.78, std 9.21, range [56.66, 98.88]

Mean predicted aligned error: 5.39 Å